Protein AF-K1TFL8-F1 (afdb_monomer)

Solvent-accessible surface area (backbone atoms only — not comparable to full-atom values): 12417 Å² total; per-residue (Å²): 104,50,78,80,51,72,52,60,47,80,53,95,87,50,72,50,64,36,56,60,63,64,48,58,70,59,66,70,35,83,49,51,82,38,84,34,84,44,77,44,75,48,74,43,62,49,100,75,45,45,78,78,45,75,51,77,45,81,45,76,46,61,36,89,70,83,77,54,60,67,61,50,33,48,23,66,75,69,69,47,68,86,66,33,69,60,53,47,52,51,39,56,38,23,54,45,43,45,51,54,44,44,77,71,67,54,78,85,79,89,67,88,44,78,45,68,43,63,49,100,86,67,47,73,79,46,75,49,72,62,76,89,47,67,44,54,51,30,53,48,41,54,52,54,52,47,53,50,50,54,49,44,58,44,63,58,38,74,90,83,48,79,53,62,94,73,93,77,90,82,83,77,81,78,58,68,68,59,40,51,53,48,40,61,55,41,42,78,76,74,43,86,70,78,82,68,75,82,84,128

InterPro domains:
  IPR001900 Ribonuclease II/R [PF00773] (1-186)
  IPR001900 Ribonuclease II/R [SM00955] (1-200)
  IPR012340 Nucleic acid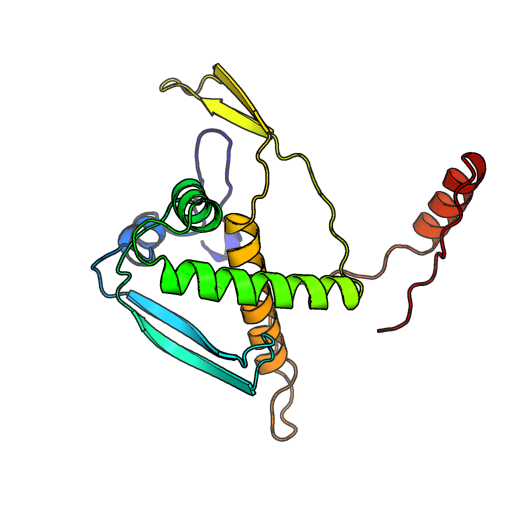-binding, OB-fold [SSF50249] (1-197)
  IPR050180 RNR Ribonuclease [PTHR23355] (1-199)

Structure (mmCIF, N/CA/C/O backbone):
data_AF-K1TFL8-F1
#
_entry.id   AF-K1TFL8-F1
#
loop_
_atom_site.group_PDB
_atom_site.id
_atom_site.type_symbol
_atom_site.label_atom_id
_atom_site.label_alt_id
_atom_site.label_comp_id
_atom_site.label_asym_id
_atom_site.label_entity_id
_atom_site.label_seq_id
_atom_site.pdbx_PDB_ins_code
_atom_site.Cartn_x
_atom_site.Cartn_y
_atom_site.Cartn_z
_atom_site.occupancy
_atom_site.B_iso_or_equiv
_atom_site.auth_seq_id
_atom_site.auth_comp_id
_atom_site.auth_asym_id
_atom_site.auth_atom_id
_atom_site.pdbx_PDB_model_num
ATOM 1 N N . GLU A 1 1 ? 14.981 -17.455 15.017 1.00 85.75 1 GLU A N 1
ATOM 2 C CA . GLU A 1 1 ? 15.727 -16.348 14.376 1.00 85.75 1 GLU A CA 1
ATOM 3 C C . GLU A 1 1 ? 14.820 -15.219 13.884 1.00 85.75 1 GLU A C 1
ATOM 5 O O . GLU A 1 1 ? 14.987 -14.101 14.346 1.00 85.75 1 GLU A O 1
ATOM 10 N N . ALA A 1 2 ? 13.852 -15.468 12.992 1.00 88.75 2 ALA A N 1
ATOM 11 C CA . ALA A 1 2 ? 12.955 -14.406 12.509 1.00 88.75 2 ALA A CA 1
ATOM 12 C C . ALA A 1 2 ? 12.192 -13.706 13.652 1.00 88.75 2 ALA A C 1
ATOM 14 O O . ALA A 1 2 ? 12.175 -12.483 13.720 1.00 88.75 2 ALA A O 1
ATOM 15 N N . GLU A 1 3 ? 11.653 -14.485 14.597 1.00 91.19 3 GLU A N 1
ATOM 16 C CA . GLU A 1 3 ? 10.989 -13.977 15.808 1.00 91.19 3 GLU A CA 1
ATOM 17 C C . GLU A 1 3 ? 11.913 -13.101 16.669 1.00 91.19 3 GLU A C 1
ATOM 19 O O . GLU A 1 3 ? 11.503 -12.037 17.115 1.00 91.19 3 GLU A O 1
ATOM 24 N N . SER A 1 4 ? 13.180 -13.497 16.846 1.00 92.19 4 SER A N 1
ATOM 25 C CA . SER A 1 4 ? 14.150 -12.719 17.628 1.00 92.19 4 SER A CA 1
ATOM 26 C C . SER A 1 4 ? 14.616 -11.446 16.915 1.00 92.19 4 SER A C 1
ATOM 28 O O . SER A 1 4 ? 14.964 -10.480 17.585 1.00 92.19 4 SER A O 1
ATOM 30 N N . ARG A 1 5 ? 14.649 -11.432 15.572 1.00 91.94 5 ARG A N 1
ATOM 31 C CA . ARG A 1 5 ? 15.001 -10.237 14.782 1.00 91.94 5 ARG A CA 1
ATOM 32 C C . ARG A 1 5 ? 13.826 -9.256 14.671 1.00 91.94 5 ARG A C 1
ATOM 34 O O . ARG A 1 5 ? 14.043 -8.050 14.693 1.00 91.94 5 ARG A O 1
ATOM 41 N N . GLY A 1 6 ? 12.593 -9.755 14.546 1.00 92.69 6 GLY A N 1
ATOM 42 C CA . GLY A 1 6 ? 11.344 -8.981 14.516 1.00 92.69 6 GLY A CA 1
ATOM 43 C C . GLY A 1 6 ? 11.093 -8.167 13.237 1.00 92.69 6 GLY A C 1
ATOM 44 O O . GLY A 1 6 ? 9.979 -8.167 12.722 1.00 92.69 6 GLY A O 1
ATOM 45 N N . THR A 1 7 ? 12.111 -7.486 12.703 1.00 93.81 7 THR A N 1
ATOM 46 C CA . THR A 1 7 ? 12.054 -6.706 11.455 1.00 93.81 7 THR A CA 1
ATOM 47 C C . THR A 1 7 ? 13.419 -6.675 10.764 1.00 93.81 7 THR A C 1
ATOM 49 O O . THR A 1 7 ? 14.452 -6.871 11.401 1.00 93.81 7 THR A O 1
ATOM 52 N N . SER A 1 8 ? 13.443 -6.401 9.457 1.00 93.44 8 SER A N 1
ATOM 53 C CA . SER A 1 8 ? 14.685 -6.028 8.770 1.00 93.44 8 SER A CA 1
ATOM 54 C C . SER A 1 8 ? 15.091 -4.617 9.198 1.00 93.44 8 SER A C 1
ATOM 56 O O . SER A 1 8 ? 14.234 -3.733 9.293 1.00 93.44 8 SER A O 1
ATOM 58 N N . VAL A 1 9 ? 16.384 -4.397 9.435 1.00 93.31 9 VAL A N 1
ATOM 59 C CA . VAL A 1 9 ? 16.936 -3.087 9.807 1.00 93.31 9 VAL A CA 1
ATOM 60 C C . VAL A 1 9 ? 17.585 -2.465 8.576 1.00 93.31 9 VAL A C 1
ATOM 62 O O . VAL A 1 9 ? 18.540 -3.014 8.029 1.00 93.31 9 VAL A O 1
ATOM 65 N N . TYR A 1 10 ? 17.048 -1.330 8.135 1.00 89.69 10 TYR A N 1
ATOM 66 C CA . TYR A 1 10 ? 17.565 -0.565 7.002 1.00 89.69 10 TYR A CA 1
ATOM 67 C C . TYR A 1 10 ? 18.528 0.502 7.528 1.00 89.69 10 TYR A C 1
ATOM 69 O O . TYR A 1 10 ? 18.097 1.478 8.142 1.00 89.69 10 TYR A O 1
ATOM 77 N N . LEU A 1 11 ? 19.826 0.278 7.329 1.00 88.31 11 LEU A N 1
ATOM 78 C CA . LEU A 1 11 ? 20.880 1.255 7.588 1.00 88.31 11 LEU A CA 1
ATOM 79 C C . LEU A 1 11 ? 21.113 2.096 6.330 1.00 88.31 11 LEU A C 1
ATOM 81 O O . LEU A 1 11 ? 20.537 1.832 5.274 1.00 88.31 11 LEU A O 1
ATOM 85 N N . VAL A 1 12 ? 21.947 3.128 6.449 1.00 84.31 12 VAL A N 1
ATOM 86 C CA . VAL A 1 12 ? 22.221 4.034 5.326 1.00 84.31 12 VAL A CA 1
ATOM 87 C C . VAL A 1 12 ? 22.937 3.295 4.188 1.00 84.31 12 VAL A C 1
ATOM 89 O O . VAL A 1 12 ? 22.591 3.485 3.029 1.00 84.31 12 VAL A O 1
ATOM 92 N N . ASP A 1 13 ? 23.886 2.418 4.521 1.00 81.75 13 ASP A N 1
ATOM 93 C CA . ASP A 1 13 ? 24.755 1.698 3.582 1.00 81.75 13 ASP A CA 1
ATOM 94 C C . ASP A 1 13 ? 24.292 0.266 3.265 1.00 81.75 13 ASP A C 1
ATOM 96 O O . ASP A 1 13 ? 24.696 -0.307 2.255 1.00 81.75 13 ASP A O 1
ATOM 100 N N . ARG A 1 14 ? 23.477 -0.349 4.130 1.00 83.62 14 ARG A N 1
ATOM 101 C CA . ARG A 1 14 ? 23.113 -1.768 4.008 1.00 83.62 14 ARG A CA 1
ATOM 102 C C . ARG A 1 14 ? 21.771 -2.104 4.644 1.00 83.62 14 ARG A C 1
ATOM 104 O O . ARG A 1 14 ? 21.227 -1.358 5.454 1.00 83.62 14 ARG A O 1
ATOM 111 N N . VAL A 1 15 ? 21.284 -3.306 4.356 1.00 88.38 15 VAL A N 1
ATOM 112 C CA . VAL A 1 15 ? 20.118 -3.891 5.026 1.00 88.38 15 VAL A CA 1
ATOM 113 C C . VAL A 1 15 ? 20.561 -5.107 5.822 1.00 88.38 15 VAL A C 1
ATOM 115 O O . VAL A 1 15 ? 21.233 -5.985 5.292 1.00 88.38 15 VAL A O 1
ATOM 118 N N . VAL A 1 16 ? 20.161 -5.177 7.090 1.00 90.75 16 VAL A N 1
ATOM 119 C CA . VAL A 1 16 ? 20.266 -6.395 7.898 1.00 90.75 16 VAL A CA 1
ATOM 120 C C . VAL A 1 16 ? 18.917 -7.115 7.801 1.00 90.75 16 VAL A C 1
ATOM 122 O O . VAL A 1 16 ? 17.944 -6.658 8.412 1.00 90.75 16 VAL A O 1
ATOM 125 N N . PRO A 1 17 ? 18.797 -8.193 7.003 1.00 91.56 17 PRO A N 1
ATOM 126 C CA . PRO A 1 17 ? 17.501 -8.794 6.714 1.00 91.56 17 PRO A CA 1
ATOM 127 C C . PRO A 1 17 ? 16.968 -9.589 7.912 1.00 91.56 17 PRO A C 1
ATOM 129 O O . PRO A 1 17 ? 17.727 -10.192 8.667 1.00 91.56 17 PRO A O 1
ATOM 132 N N . MET A 1 18 ? 15.648 -9.629 8.094 1.00 94.31 18 MET A N 1
ATOM 133 C CA . MET A 1 18 ? 15.009 -10.468 9.121 1.00 94.31 18 MET A CA 1
ATOM 134 C C . MET A 1 18 ? 15.112 -11.966 8.804 1.00 94.31 18 MET A C 1
ATOM 136 O O . MET A 1 18 ? 15.190 -12.794 9.710 1.00 94.31 18 MET A O 1
ATOM 140 N N . LEU A 1 19 ? 15.068 -12.316 7.519 1.00 92.69 19 LEU A N 1
ATOM 141 C CA . LEU A 1 19 ? 15.135 -13.690 7.030 1.00 92.69 19 LEU A CA 1
ATOM 142 C C . LEU A 1 19 ? 16.472 -13.924 6.311 1.00 92.69 19 LEU A C 1
ATOM 144 O O . LEU A 1 19 ? 17.121 -12.961 5.902 1.00 92.69 19 LEU A O 1
ATOM 148 N N . PRO A 1 20 ? 16.882 -15.189 6.121 1.00 92.06 20 PRO A N 1
ATOM 149 C CA . PRO A 1 20 ? 18.020 -15.528 5.274 1.00 92.06 20 PRO A CA 1
ATOM 150 C C . PRO A 1 20 ? 17.932 -14.880 3.886 1.00 92.06 20 PRO A C 1
ATOM 152 O O . PRO A 1 20 ? 16.863 -14.876 3.271 1.00 92.06 20 PRO A O 1
ATOM 155 N N . GLU A 1 21 ? 19.062 -14.400 3.359 1.00 86.31 21 GLU A N 1
ATOM 156 C CA . GLU A 1 21 ? 19.119 -13.676 2.076 1.00 86.31 21 GLU A CA 1
ATOM 157 C C . GLU A 1 21 ? 18.493 -14.457 0.921 1.00 86.31 21 GLU A C 1
ATOM 159 O O . GLU A 1 21 ? 17.748 -13.892 0.126 1.00 86.31 21 GLU A O 1
ATOM 164 N N . ARG A 1 22 ? 18.705 -15.777 0.881 1.00 88.94 22 ARG A N 1
ATOM 165 C CA . ARG A 1 22 ? 18.109 -16.660 -0.128 1.00 88.94 22 ARG A CA 1
ATOM 166 C C . ARG A 1 22 ? 16.575 -16.613 -0.125 1.00 88.94 22 ARG A C 1
ATOM 168 O O . ARG A 1 22 ? 15.947 -16.647 -1.181 1.00 88.94 22 ARG A O 1
ATOM 175 N N . LEU A 1 23 ? 15.954 -16.507 1.051 1.00 89.62 23 LEU A N 1
ATOM 176 C CA . LEU A 1 23 ? 14.501 -16.362 1.152 1.00 89.62 23 LEU A CA 1
ATOM 177 C C . LEU A 1 23 ? 14.056 -14.958 0.739 1.00 89.62 23 LEU A C 1
ATOM 179 O O . LEU A 1 23 ? 13.123 -14.835 -0.049 1.00 89.62 23 LEU A O 1
ATOM 183 N N . CYS A 1 24 ? 14.731 -13.914 1.224 1.00 85.88 24 CYS A N 1
ATOM 184 C CA . CYS A 1 24 ? 14.382 -12.525 0.915 1.00 85.88 24 CYS A CA 1
ATOM 185 C C . CYS A 1 24 ? 14.534 -12.173 -0.569 1.00 85.88 24 CYS A C 1
ATOM 187 O O . CYS A 1 24 ? 13.635 -11.557 -1.132 1.00 85.88 24 CYS A O 1
ATOM 189 N N . ASN A 1 25 ? 15.655 -12.548 -1.187 1.00 83.06 25 ASN A N 1
ATOM 190 C CA . ASN A 1 25 ? 16.082 -12.001 -2.476 1.00 83.06 25 ASN A CA 1
ATOM 191 C C . ASN A 1 25 ? 15.762 -12.917 -3.662 1.00 83.06 25 ASN A C 1
ATOM 193 O O . ASN A 1 25 ? 15.604 -12.426 -4.780 1.00 83.06 25 ASN A O 1
ATOM 197 N N . GLU A 1 26 ? 15.629 -14.227 -3.435 1.00 83.69 26 GLU A N 1
ATOM 198 C CA . GLU A 1 26 ? 15.388 -15.198 -4.508 1.00 83.69 26 GLU A CA 1
ATOM 199 C C . GLU A 1 26 ? 13.996 -15.821 -4.403 1.00 83.69 26 GLU A C 1
ATOM 201 O O . GLU A 1 26 ? 13.172 -15.671 -5.307 1.00 83.69 26 GLU A O 1
ATOM 206 N N . ILE A 1 27 ? 13.712 -16.509 -3.294 1.00 88.75 27 ILE A N 1
ATOM 207 C CA . ILE A 1 27 ? 12.537 -17.387 -3.200 1.00 88.75 27 ILE A CA 1
ATOM 208 C C . ILE A 1 27 ? 11.247 -16.577 -3.030 1.00 88.75 27 ILE A C 1
ATOM 210 O O . ILE A 1 27 ? 10.306 -16.772 -3.797 1.00 88.75 27 ILE A O 1
ATOM 214 N N . CYS A 1 28 ? 11.204 -15.662 -2.058 1.00 92.50 28 CYS A N 1
ATOM 215 C CA . CYS A 1 28 ? 10.002 -14.886 -1.738 1.00 92.50 28 CYS A CA 1
A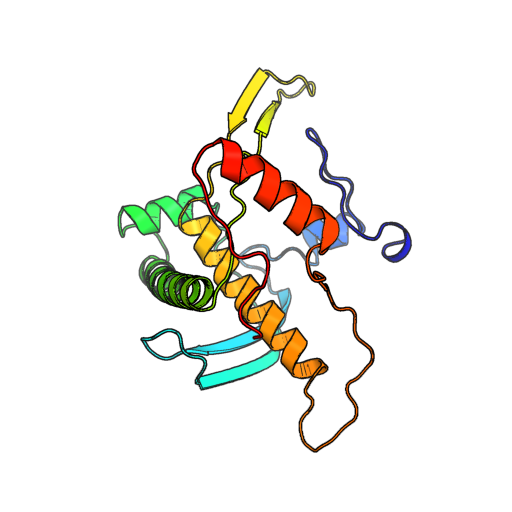TOM 216 C C . CYS A 1 28 ? 9.924 -13.548 -2.488 1.00 92.50 28 CYS A C 1
ATOM 218 O O . CYS A 1 28 ? 8.857 -12.939 -2.527 1.00 92.50 28 CYS A O 1
ATOM 220 N N . SER A 1 29 ? 11.035 -13.079 -3.067 1.00 93.94 29 SER A N 1
ATOM 221 C CA . SER A 1 29 ? 11.047 -11.862 -3.881 1.00 93.94 29 SER A CA 1
ATOM 222 C C . SER A 1 29 ? 10.169 -12.048 -5.116 1.00 93.94 29 SER A C 1
ATOM 224 O O . SER A 1 29 ? 10.331 -13.022 -5.855 1.00 93.94 29 SER A O 1
ATOM 226 N N . LEU A 1 30 ? 9.258 -11.103 -5.361 1.00 96.44 30 LEU A N 1
ATOM 227 C CA . LEU A 1 30 ? 8.335 -11.117 -6.499 1.00 96.44 30 LEU A CA 1
ATOM 228 C C . LEU A 1 30 ? 9.029 -10.652 -7.789 1.00 96.44 30 LEU A C 1
ATOM 230 O O . LEU A 1 30 ? 8.632 -9.666 -8.410 1.00 96.44 30 LEU A O 1
ATOM 234 N N . ARG A 1 31 ? 10.117 -11.339 -8.152 1.00 94.94 31 ARG A N 1
ATOM 235 C CA . ARG A 1 31 ? 10.875 -11.075 -9.379 1.00 94.94 31 ARG A CA 1
ATOM 236 C C . ARG A 1 31 ? 9.989 -11.286 -10.615 1.00 94.94 31 ARG A C 1
ATOM 238 O O . ARG A 1 31 ? 9.105 -12.146 -10.575 1.00 94.94 31 ARG A O 1
ATOM 245 N N . PRO A 1 32 ? 10.201 -10.498 -11.681 1.00 95.69 32 PRO A N 1
ATOM 246 C CA . PRO A 1 32 ? 9.453 -10.666 -12.915 1.00 95.69 32 PRO A CA 1
ATOM 247 C C . PRO A 1 32 ? 9.739 -12.025 -13.564 1.00 95.69 32 PRO A C 1
ATOM 249 O O . PRO A 1 32 ? 10.773 -12.637 -13.301 1.00 95.69 32 PRO A O 1
ATOM 252 N N . ASP A 1 33 ? 8.795 -12.487 -14.382 1.00 95.50 33 ASP A N 1
ATOM 253 C CA . ASP A 1 33 ? 8.889 -13.677 -15.241 1.00 95.50 33 ASP A CA 1
ATOM 254 C C . ASP A 1 33 ? 9.098 -15.022 -14.518 1.00 95.50 33 ASP A C 1
ATOM 256 O O . ASP A 1 33 ? 9.350 -16.051 -15.147 1.00 95.50 33 ASP A O 1
ATOM 260 N N . GLU A 1 34 ? 8.895 -15.045 -13.200 1.00 96.25 34 GLU A N 1
ATOM 261 C CA . GLU A 1 34 ? 8.960 -16.235 -12.352 1.00 96.25 34 GLU A CA 1
ATOM 262 C C . GLU A 1 34 ? 7.627 -16.477 -11.634 1.00 96.25 34 GLU A C 1
ATOM 264 O O . GLU A 1 34 ? 6.999 -15.537 -11.143 1.00 96.25 34 GLU A O 1
ATOM 269 N N . ASP A 1 35 ? 7.221 -17.743 -11.505 1.00 97.56 35 ASP A N 1
ATOM 270 C CA . ASP A 1 35 ? 6.053 -18.099 -10.697 1.00 97.56 35 ASP A CA 1
ATOM 271 C C . ASP A 1 35 ? 6.379 -17.971 -9.203 1.00 97.56 35 ASP A C 1
ATOM 273 O O . ASP A 1 35 ? 7.365 -18.524 -8.703 1.00 97.56 35 ASP A O 1
ATOM 277 N N . LYS A 1 36 ? 5.532 -17.244 -8.471 1.00 97.25 36 LYS A N 1
ATOM 278 C CA . LYS A 1 36 ? 5.686 -16.971 -7.040 1.00 97.25 36 LYS A CA 1
ATOM 279 C C . LYS A 1 36 ? 4.413 -17.314 -6.288 1.00 97.25 36 LYS A C 1
ATOM 281 O O . LYS A 1 36 ? 3.312 -16.947 -6.692 1.00 97.25 36 LYS A O 1
ATOM 286 N N . LEU A 1 37 ? 4.583 -18.004 -5.163 1.00 97.75 37 LEU A N 1
ATOM 287 C CA . LEU A 1 37 ? 3.494 -18.287 -4.236 1.00 97.75 37 LEU A CA 1
ATOM 288 C C . LEU A 1 37 ? 3.169 -17.026 -3.439 1.00 97.75 37 LEU A C 1
ATOM 290 O O . LEU A 1 37 ? 4.047 -16.447 -2.799 1.00 97.75 37 LEU A O 1
ATOM 294 N N . THR A 1 38 ? 1.902 -16.632 -3.437 1.00 98.12 38 THR A N 1
ATOM 295 C CA . THR A 1 38 ? 1.435 -15.424 -2.760 1.00 98.12 38 THR A CA 1
ATOM 296 C C . THR A 1 38 ? 0.199 -15.686 -1.915 1.00 98.12 38 THR A C 1
ATOM 298 O O . THR A 1 38 ? -0.534 -16.659 -2.094 1.00 98.12 38 THR A O 1
ATOM 301 N N . PHE A 1 39 ? -0.039 -14.785 -0.967 1.00 97.56 39 PHE A N 1
ATOM 302 C CA . PHE A 1 39 ? -1.336 -14.635 -0.327 1.00 97.56 39 PHE A CA 1
ATOM 303 C C . PHE A 1 39 ? -1.918 -13.312 -0.820 1.00 97.56 39 PHE A C 1
ATOM 305 O O . PHE A 1 39 ? -1.379 -12.248 -0.522 1.00 97.56 39 PHE A O 1
ATOM 312 N N . SER A 1 40 ? -2.979 -13.377 -1.617 1.00 98.06 40 SER A N 1
ATOM 313 C CA . SER A 1 40 ? -3.564 -12.211 -2.278 1.00 98.06 40 SER A CA 1
ATOM 314 C C . SER A 1 40 ? -4.839 -11.760 -1.581 1.00 98.06 40 SER A C 1
ATOM 316 O O . SER A 1 40 ? -5.657 -12.586 -1.177 1.00 98.06 40 SER A O 1
ATOM 318 N N . CYS A 1 41 ? -5.026 -10.443 -1.507 1.00 98.00 41 CYS A N 1
ATOM 319 C CA . CYS A 1 41 ? -6.327 -9.818 -1.293 1.00 98.00 41 CYS A CA 1
ATOM 320 C C . CYS A 1 41 ? -6.832 -9.326 -2.652 1.00 98.00 41 CYS A C 1
ATOM 322 O O . CYS A 1 41 ? -6.191 -8.477 -3.268 1.00 98.00 41 CYS A O 1
ATOM 324 N N . VAL A 1 42 ? -7.947 -9.876 -3.126 1.00 97.94 42 VAL A N 1
ATOM 325 C CA . VAL A 1 42 ? -8.541 -9.539 -4.424 1.00 97.94 42 VAL A CA 1
ATOM 326 C C . VAL A 1 42 ? -9.817 -8.747 -4.187 1.00 97.94 42 VAL A C 1
ATOM 328 O O . VAL A 1 42 ? -10.646 -9.141 -3.363 1.00 97.94 42 VAL A O 1
ATOM 331 N N . PHE A 1 43 ? -9.967 -7.639 -4.910 1.00 98.06 43 PHE A N 1
ATOM 332 C CA . PHE A 1 43 ? -11.040 -6.668 -4.723 1.00 98.06 43 PHE A CA 1
ATOM 333 C C . PHE A 1 43 ? -11.821 -6.451 -6.014 1.00 98.06 43 PHE A C 1
ATOM 335 O O . PHE A 1 43 ? -11.239 -6.313 -7.085 1.00 98.06 43 PHE A O 1
ATOM 342 N N . GLU A 1 44 ? -13.139 -6.357 -5.885 1.00 98.06 44 GLU A N 1
ATOM 343 C CA . GLU A 1 44 ? -14.036 -5.834 -6.911 1.00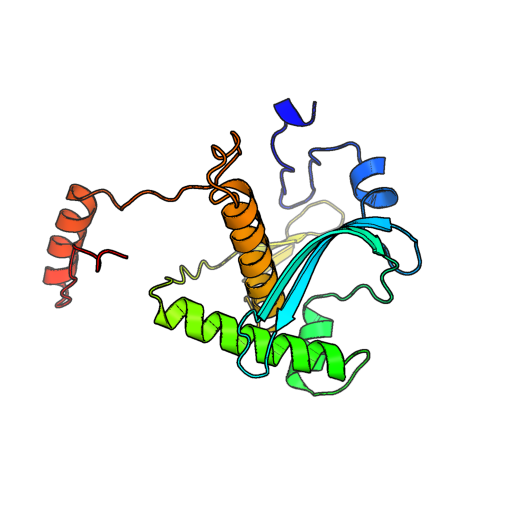 98.06 44 GLU A CA 1
ATOM 344 C C . GLU A 1 44 ? -14.411 -4.409 -6.493 1.00 98.06 44 GLU A C 1
ATOM 346 O O . GLU A 1 44 ? -15.125 -4.214 -5.506 1.00 98.06 44 GLU A O 1
ATOM 351 N N . LEU A 1 45 ? -13.870 -3.415 -7.198 1.00 97.25 45 LEU A N 1
ATOM 352 C CA . LEU A 1 45 ? -14.121 -1.994 -6.958 1.00 97.25 45 LEU A CA 1
ATOM 353 C C . LEU A 1 45 ? -15.032 -1.447 -8.059 1.00 97.25 45 LEU A C 1
ATOM 355 O O . LEU A 1 45 ? -14.843 -1.763 -9.231 1.00 97.25 45 LEU A O 1
ATOM 359 N N . ASN A 1 46 ? -15.996 -0.602 -7.695 1.00 97.19 46 ASN A N 1
ATOM 360 C CA . ASN A 1 46 ? -16.731 0.186 -8.686 1.00 97.19 46 ASN A CA 1
ATOM 361 C C . ASN A 1 46 ? -15.920 1.425 -9.126 1.00 97.19 46 ASN A C 1
ATOM 363 O O . ASN A 1 46 ? -14.858 1.722 -8.576 1.00 97.19 46 ASN A O 1
ATOM 367 N N . GLY A 1 47 ? -16.452 2.202 -10.076 1.00 95.94 47 GLY A N 1
ATOM 368 C CA . GLY A 1 47 ? -15.805 3.427 -10.572 1.00 95.94 47 GLY A CA 1
ATOM 369 C C . GLY A 1 47 ? -15.591 4.527 -9.520 1.00 95.94 47 GLY A C 1
ATOM 370 O O . GLY A 1 47 ? -14.808 5.444 -9.752 1.00 95.94 47 GLY A O 1
ATOM 371 N N . ASN A 1 48 ? -16.226 4.433 -8.348 1.00 96.19 48 ASN A N 1
ATOM 372 C CA . ASN A 1 48 ? -16.022 5.335 -7.211 1.00 96.19 48 ASN A CA 1
ATOM 373 C C . ASN A 1 48 ? -15.011 4.777 -6.192 1.00 96.19 48 ASN A C 1
ATOM 375 O O . ASN A 1 48 ? -14.902 5.296 -5.081 1.00 96.19 48 ASN A O 1
ATOM 379 N N . ALA A 1 49 ? -14.278 3.715 -6.538 1.00 97.19 49 ALA A N 1
ATOM 380 C CA . ALA A 1 49 ? -13.365 3.003 -5.648 1.00 97.19 49 ALA A CA 1
ATOM 381 C C . ALA A 1 49 ? -14.041 2.477 -4.365 1.00 97.19 49 ALA A C 1
ATOM 383 O O . ALA A 1 49 ? -13.457 2.492 -3.278 1.00 97.19 49 ALA A O 1
ATOM 384 N N . GLU A 1 50 ? -15.301 2.053 -4.458 1.00 96.81 50 GLU A N 1
ATOM 385 C CA . GLU A 1 50 ? -16.016 1.382 -3.369 1.00 96.81 50 GLU A CA 1
ATOM 386 C C . GLU A 1 50 ? -15.903 -0.131 -3.531 1.00 96.81 50 GLU A C 1
ATOM 388 O O . GLU A 1 50 ? -16.185 -0.670 -4.604 1.00 96.81 50 GLU A O 1
ATOM 393 N N . VAL A 1 51 ? -15.516 -0.815 -2.452 1.00 97.12 51 VAL A N 1
ATOM 394 C CA . VAL A 1 51 ? -15.390 -2.276 -2.420 1.00 97.12 51 VAL A CA 1
ATOM 395 C C . VAL A 1 51 ? -16.774 -2.908 -2.481 1.00 97.12 51 VAL A C 1
ATOM 397 O O . VAL A 1 51 ? -17.543 -2.819 -1.530 1.00 97.12 51 VAL A O 1
ATOM 400 N N . GLN A 1 52 ? -17.064 -3.580 -3.591 1.00 97.69 52 GLN A N 1
ATOM 401 C CA . GLN A 1 52 ? -18.274 -4.382 -3.770 1.00 97.69 52 GLN A CA 1
ATOM 402 C C . GLN A 1 52 ? -18.079 -5.782 -3.192 1.00 97.69 52 GLN A C 1
ATOM 404 O O . GLN A 1 52 ? -18.947 -6.314 -2.501 1.00 97.69 52 GLN A O 1
ATOM 409 N N . LYS A 1 53 ? -16.912 -6.380 -3.458 1.00 96.62 53 LYS A N 1
ATOM 410 C CA . LYS A 1 53 ? -16.515 -7.693 -2.942 1.00 96.62 53 LYS A CA 1
ATOM 411 C C . LYS A 1 53 ? -15.023 -7.718 -2.654 1.00 96.62 53 LYS A C 1
ATOM 413 O O . LYS A 1 53 ? -14.233 -7.060 -3.328 1.00 96.62 53 LYS A O 1
ATOM 418 N N . SER A 1 54 ? -14.635 -8.529 -1.679 1.00 96.44 54 SER A N 1
ATOM 419 C CA . SER A 1 54 ? -13.241 -8.868 -1.431 1.00 96.44 54 SER A CA 1
ATOM 420 C C . SER A 1 54 ? -13.110 -10.331 -1.033 1.00 96.44 54 SER A C 1
ATOM 422 O O . SER A 1 54 ? -14.019 -10.918 -0.438 1.00 96.44 54 SER A O 1
ATOM 424 N N . HIS A 1 55 ? -11.978 -10.938 -1.372 1.00 95.44 55 HIS A N 1
ATOM 425 C CA . HIS A 1 55 ? -11.614 -12.253 -0.864 1.00 95.44 55 HIS A CA 1
ATOM 426 C C . HIS A 1 55 ? -10.102 -12.368 -0.690 1.00 95.44 55 HIS A C 1
ATOM 428 O O . HIS A 1 55 ? -9.323 -11.722 -1.391 1.00 95.44 55 HIS A O 1
ATOM 434 N N . ILE A 1 56 ? -9.697 -13.194 0.272 1.00 96.56 56 ILE A N 1
ATOM 435 C CA . ILE A 1 56 ? -8.296 -13.439 0.599 1.00 96.56 56 ILE A CA 1
ATOM 436 C C . ILE A 1 56 ? -8.001 -14.900 0.263 1.00 96.56 56 ILE A C 1
ATOM 438 O O . ILE A 1 56 ? -8.678 -15.796 0.770 1.00 96.56 56 ILE A O 1
ATOM 442 N N . ALA A 1 57 ? -7.016 -15.150 -0.596 1.00 97.06 57 ALA A N 1
ATOM 443 C CA . ALA A 1 57 ? -6.716 -16.491 -1.089 1.00 97.06 57 ALA A CA 1
ATOM 444 C C . ALA A 1 57 ? -5.214 -16.728 -1.258 1.00 97.06 57 ALA A C 1
ATOM 446 O O . ALA A 1 57 ? -4.442 -15.802 -1.508 1.00 97.06 57 ALA A O 1
ATOM 447 N N . ARG A 1 58 ? -4.807 -17.997 -1.152 1.00 98.25 58 ARG A N 1
ATOM 448 C CA . ARG A 1 58 ? -3.487 -18.436 -1.616 1.00 98.25 58 ARG A CA 1
ATOM 449 C C . ARG A 1 58 ? -3.512 -18.507 -3.135 1.00 98.25 58 ARG A C 1
ATOM 451 O O . ARG A 1 58 ? -4.437 -19.080 -3.705 1.00 98.25 58 ARG A O 1
ATOM 458 N N . THR A 1 59 ? -2.507 -17.929 -3.762 1.00 98.25 59 THR A N 1
ATOM 459 C CA . THR A 1 59 ? -2.438 -17.716 -5.207 1.00 98.25 59 THR A CA 1
ATOM 460 C C . THR A 1 59 ? -1.033 -18.015 -5.717 1.00 98.25 59 THR A C 1
ATOM 462 O O . THR A 1 59 ? -0.077 -18.120 -4.943 1.00 98.25 59 THR A O 1
ATOM 465 N N . VAL A 1 60 ? -0.921 -18.164 -7.034 1.00 98.12 60 VAL A N 1
ATOM 466 C CA . VAL A 1 60 ? 0.352 -18.168 -7.754 1.00 98.12 60 VAL A CA 1
ATOM 467 C C . VAL A 1 60 ? 0.299 -17.008 -8.735 1.00 98.12 60 VAL A C 1
ATOM 469 O O . VAL A 1 60 ? -0.693 -16.869 -9.450 1.00 98.12 60 VAL A O 1
ATOM 472 N N . ILE A 1 61 ? 1.330 -16.169 -8.744 1.00 98.12 61 ILE A N 1
ATOM 473 C CA . ILE A 1 61 ? 1.450 -15.051 -9.685 1.00 98.12 61 ILE A CA 1
ATOM 474 C C . ILE A 1 61 ? 2.746 -15.160 -10.475 1.00 98.12 61 ILE A C 1
ATOM 476 O O . ILE A 1 61 ? 3.715 -15.743 -9.995 1.00 98.12 61 ILE A O 1
ATOM 480 N N . ARG A 1 62 ? 2.776 -14.521 -11.642 1.00 98.19 62 ARG A N 1
ATOM 481 C CA . ARG A 1 62 ? 3.994 -14.235 -12.397 1.00 98.19 62 ARG A CA 1
ATOM 482 C C . ARG A 1 62 ? 4.009 -12.745 -12.703 1.00 98.19 62 ARG A C 1
ATOM 484 O O . ARG A 1 62 ? 3.161 -12.275 -13.452 1.00 98.19 62 ARG A O 1
ATOM 491 N N . SER A 1 63 ? 4.909 -11.998 -12.067 1.00 97.31 63 SER A N 1
ATOM 492 C CA . SER A 1 63 ? 4.993 -10.548 -12.281 1.00 97.31 63 SER A CA 1
ATOM 493 C C . SER A 1 63 ? 5.501 -10.267 -13.695 1.00 97.31 63 SER A C 1
ATOM 495 O O . SER A 1 63 ? 6.521 -10.820 -14.090 1.00 97.31 63 SER A O 1
ATOM 497 N N . ASN A 1 64 ? 4.807 -9.427 -14.462 1.00 96.62 64 ASN A N 1
ATOM 498 C CA . ASN A 1 64 ? 5.213 -9.126 -15.838 1.00 96.62 64 ASN A CA 1
ATOM 499 C C . ASN A 1 64 ? 6.276 -8.026 -15.933 1.00 96.62 64 ASN A C 1
ATOM 501 O O . ASN A 1 64 ? 6.976 -7.932 -16.935 1.00 96.62 64 ASN A O 1
ATOM 505 N N . ARG A 1 65 ? 6.375 -7.157 -14.920 1.00 95.56 65 ARG A N 1
ATOM 506 C CA . ARG A 1 65 ? 7.336 -6.052 -14.906 1.00 95.56 65 ARG A CA 1
ATOM 507 C C . ARG A 1 65 ? 7.645 -5.615 -13.480 1.00 95.56 65 ARG A C 1
ATOM 509 O O . ARG A 1 65 ? 6.769 -5.561 -12.618 1.00 95.56 65 ARG A O 1
ATOM 516 N N . ARG A 1 66 ? 8.908 -5.261 -13.240 1.00 95.94 66 ARG A N 1
ATOM 517 C CA . ARG A 1 66 ? 9.348 -4.574 -12.023 1.00 95.94 66 ARG A CA 1
ATOM 518 C C . ARG A 1 66 ? 9.472 -3.084 -12.325 1.00 95.94 66 ARG A C 1
ATOM 520 O O . ARG A 1 66 ? 10.327 -2.713 -13.115 1.00 95.94 66 ARG A O 1
ATOM 527 N N . PHE A 1 67 ? 8.647 -2.269 -11.679 1.00 96.50 67 PHE A N 1
ATOM 528 C CA . PHE A 1 67 ? 8.713 -0.812 -11.775 1.00 96.50 67 PHE A CA 1
ATOM 529 C C . PHE A 1 67 ? 9.494 -0.211 -10.603 1.00 96.50 67 PHE A C 1
ATOM 531 O O . PHE A 1 67 ? 9.306 -0.609 -9.447 1.00 96.50 67 PHE A O 1
ATOM 538 N N . ALA A 1 68 ? 10.331 0.777 -10.897 1.00 96.00 68 ALA A N 1
ATOM 539 C CA . ALA A 1 68 ? 10.731 1.812 -9.957 1.00 96.00 68 ALA A CA 1
ATOM 540 C C . ALA A 1 68 ? 9.605 2.852 -9.805 1.00 96.00 68 ALA A C 1
ATOM 542 O O . ALA A 1 68 ? 8.734 2.988 -10.668 1.00 96.00 68 ALA A O 1
ATOM 543 N N . TYR A 1 69 ? 9.608 3.597 -8.695 1.00 95.31 69 TYR A N 1
ATOM 544 C CA . TYR A 1 69 ? 8.580 4.617 -8.461 1.00 95.31 69 TYR A CA 1
ATOM 545 C C . TYR A 1 69 ? 8.660 5.745 -9.485 1.00 95.31 69 TYR A C 1
ATOM 547 O O . TYR A 1 69 ? 7.633 6.295 -9.859 1.00 95.31 69 TYR A O 1
ATOM 555 N N . GLU A 1 70 ? 9.865 6.068 -9.938 1.00 94.94 70 GLU A N 1
ATOM 556 C CA . GLU A 1 70 ? 10.146 7.103 -10.922 1.00 94.94 70 GLU A CA 1
ATOM 557 C C . GLU A 1 70 ? 9.541 6.742 -12.284 1.00 94.94 70 GLU A C 1
ATOM 559 O O . GLU A 1 70 ? 8.869 7.575 -12.880 1.00 94.94 70 GLU A O 1
ATOM 564 N N . GLU A 1 71 ? 9.676 5.484 -12.716 1.00 96.94 71 GLU A N 1
ATOM 565 C CA . GLU A 1 71 ? 9.072 4.990 -13.961 1.00 96.94 71 GLU A CA 1
ATOM 566 C C . GLU A 1 71 ? 7.540 5.036 -13.894 1.00 96.94 71 GLU A C 1
ATOM 568 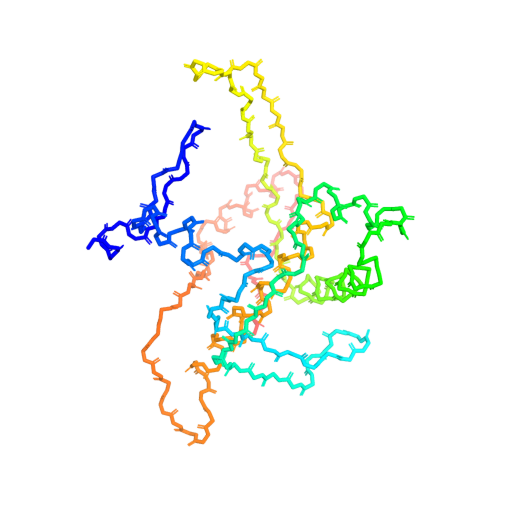O O . GLU A 1 71 ? 6.882 5.537 -14.800 1.00 96.94 71 GLU A O 1
ATOM 573 N N . ALA A 1 72 ? 6.948 4.548 -12.798 1.00 97.50 72 ALA A N 1
ATOM 574 C CA . ALA A 1 72 ? 5.497 4.604 -12.623 1.00 97.50 72 ALA A CA 1
ATOM 575 C C . ALA A 1 72 ? 4.987 6.052 -12.521 1.00 97.50 72 ALA A C 1
ATOM 577 O O . ALA A 1 72 ? 3.889 6.361 -12.980 1.00 97.50 72 ALA A O 1
ATOM 578 N N . GLN A 1 73 ? 5.779 6.946 -11.927 1.00 97.88 73 GLN A N 1
ATOM 579 C CA . GLN A 1 73 ? 5.458 8.365 -11.846 1.00 97.88 73 GLN A CA 1
ATOM 580 C C . GLN A 1 73 ? 5.472 9.020 -13.230 1.00 97.88 73 GLN A C 1
ATOM 582 O O . GLN A 1 73 ? 4.565 9.791 -13.527 1.00 97.88 73 GLN A O 1
ATOM 587 N N . GLU A 1 74 ? 6.450 8.695 -14.075 1.00 97.94 74 GLU A N 1
ATOM 588 C CA . GLU A 1 74 ? 6.525 9.188 -15.452 1.00 97.94 74 GLU A CA 1
ATOM 589 C C . GLU A 1 74 ? 5.295 8.763 -16.263 1.00 97.94 74 GLU A C 1
ATOM 591 O O . GLU A 1 74 ? 4.687 9.597 -16.932 1.00 97.94 74 GLU A O 1
ATOM 596 N N . VAL A 1 75 ? 4.848 7.511 -16.121 1.00 98.31 75 VAL A N 1
ATOM 597 C CA . VAL A 1 75 ? 3.606 7.029 -16.752 1.00 98.31 75 VAL A CA 1
ATOM 598 C C . VAL A 1 75 ? 2.388 7.826 -16.276 1.00 98.31 75 VAL A C 1
ATOM 600 O O . VAL A 1 75 ? 1.536 8.202 -17.080 1.00 98.31 75 VAL A O 1
ATOM 603 N N . ILE A 1 76 ? 2.300 8.115 -14.973 1.00 98.25 76 ILE A N 1
ATOM 604 C CA . ILE A 1 76 ? 1.196 8.899 -14.396 1.00 98.25 76 ILE A CA 1
ATOM 605 C C . ILE A 1 76 ? 1.192 10.341 -14.923 1.00 98.25 76 ILE A C 1
ATOM 607 O O . ILE A 1 76 ? 0.121 10.902 -15.149 1.00 98.25 76 ILE A O 1
ATOM 611 N N . GLU A 1 77 ? 2.365 10.951 -15.087 1.00 97.75 77 GLU A N 1
ATOM 612 C CA . GLU A 1 77 ? 2.504 12.352 -15.501 1.00 97.75 77 GLU A CA 1
ATOM 613 C C . GLU A 1 77 ? 2.326 12.544 -17.012 1.00 97.75 77 GLU A C 1
ATOM 615 O O . GLU A 1 77 ? 1.739 13.539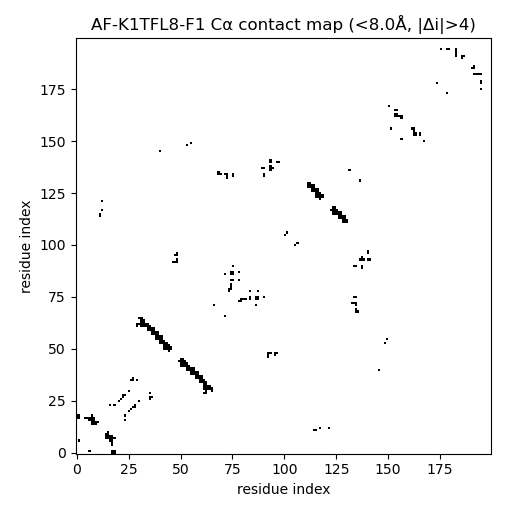 -17.437 1.00 97.75 77 GLU A O 1
ATOM 620 N N . THR A 1 78 ? 2.817 11.603 -17.819 1.00 97.81 78 THR A N 1
ATOM 621 C CA . THR A 1 78 ? 2.835 11.714 -19.288 1.00 97.81 78 THR A CA 1
ATOM 622 C C . THR A 1 78 ? 1.659 11.009 -19.959 1.00 97.81 78 THR A C 1
ATOM 624 O O . THR A 1 78 ? 1.249 11.398 -21.050 1.00 97.81 78 THR A O 1
ATOM 627 N N . GLY A 1 79 ? 1.099 9.977 -19.323 1.00 97.25 79 GLY A N 1
ATOM 628 C CA . GLY A 1 79 ? 0.130 9.080 -19.950 1.00 97.25 79 GLY A CA 1
ATOM 629 C C . GLY A 1 79 ? 0.743 8.150 -21.004 1.00 97.25 79 GLY A C 1
ATOM 630 O O . GLY A 1 79 ? 0.010 7.568 -21.808 1.00 97.25 79 GLY A O 1
ATOM 631 N N . GLU A 1 80 ? 2.068 8.001 -21.016 1.00 96.19 80 GLU A N 1
ATOM 632 C CA . GLU A 1 80 ? 2.821 7.161 -21.948 1.00 96.19 80 GLU A CA 1
ATOM 633 C C . GLU A 1 80 ? 3.661 6.114 -21.200 1.00 96.19 80 GLU A C 1
ATOM 635 O O . GLU A 1 80 ? 3.981 6.282 -20.028 1.00 96.19 80 GLU A O 1
ATOM 640 N N . GLY A 1 81 ? 4.001 5.011 -21.873 1.00 95.81 81 GLY A N 1
ATOM 641 C CA . GLY A 1 81 ? 4.790 3.907 -21.312 1.00 95.81 81 GLY A CA 1
ATOM 642 C C . GLY A 1 81 ? 4.023 2.589 -21.172 1.00 95.81 81 GLY A C 1
ATOM 643 O O . GLY A 1 81 ? 2.833 2.489 -21.488 1.00 95.81 81 GLY A O 1
ATOM 644 N N . ASP A 1 82 ? 4.730 1.549 -20.732 1.00 94.75 82 ASP A N 1
ATOM 645 C CA . ASP A 1 82 ? 4.155 0.210 -20.579 1.00 94.75 82 ASP A CA 1
ATOM 646 C C . ASP A 1 82 ? 3.128 0.178 -19.445 1.00 94.75 82 ASP A C 1
ATOM 648 O O . ASP A 1 82 ? 3.312 0.811 -18.405 1.00 94.75 82 ASP A O 1
ATOM 652 N N . TYR A 1 83 ? 2.074 -0.623 -19.622 1.00 97.31 83 TYR A N 1
ATOM 653 C CA . TYR A 1 83 ? 0.985 -0.783 -18.649 1.00 97.31 83 TYR A CA 1
ATOM 654 C C . TYR A 1 83 ? 0.313 0.541 -18.241 1.00 97.31 83 TYR A C 1
ATOM 656 O O . TYR A 1 83 ? -0.189 0.688 -17.123 1.00 97.31 83 TYR A O 1
ATOM 664 N N . LYS A 1 84 ? 0.322 1.542 -19.135 1.00 97.88 84 LYS A N 1
ATOM 665 C CA . LYS A 1 84 ? -0.262 2.861 -18.857 1.00 97.88 84 LYS A CA 1
ATOM 666 C C . LYS A 1 84 ? -1.735 2.787 -18.473 1.00 97.88 84 LYS A C 1
ATOM 668 O O . LYS A 1 84 ? -2.172 3.523 -17.598 1.00 97.88 84 LYS A O 1
ATOM 673 N N . GLU A 1 85 ? -2.501 1.902 -19.103 1.00 98.25 85 GLU A N 1
ATOM 674 C CA . GLU A 1 85 ? -3.942 1.792 -18.881 1.00 98.25 85 GLU A CA 1
ATOM 675 C C . GLU A 1 85 ? -4.216 1.304 -17.455 1.00 98.25 85 GLU A C 1
ATOM 677 O O . GLU A 1 85 ? -5.018 1.895 -16.731 1.00 98.25 85 GLU A O 1
ATOM 682 N N . GLU A 1 86 ? -3.473 0.293 -17.013 1.00 97.81 86 GLU A N 1
ATOM 683 C CA . GLU A 1 86 ? -3.552 -0.278 -15.675 1.00 97.81 86 GLU A CA 1
ATOM 684 C C . GLU A 1 86 ? -3.052 0.700 -14.610 1.00 97.81 86 GLU A C 1
ATOM 686 O O . GLU A 1 86 ? -3.718 0.895 -13.591 1.00 97.81 86 GLU A O 1
ATOM 691 N N . ILE A 1 87 ? -1.901 1.342 -14.839 1.00 98.31 87 ILE A N 1
ATOM 692 C CA . ILE A 1 87 ? -1.311 2.295 -13.890 1.00 98.31 87 ILE A CA 1
ATOM 693 C C . ILE A 1 87 ? -2.234 3.500 -13.698 1.00 98.31 87 ILE A C 1
ATOM 695 O O . ILE A 1 87 ? -2.509 3.881 -12.557 1.00 98.31 87 ILE A O 1
ATOM 699 N N . LEU A 1 88 ? -2.753 4.082 -14.783 1.00 98.50 88 LEU A N 1
ATOM 700 C CA . LEU A 1 88 ? -3.647 5.238 -14.707 1.00 98.50 88 LEU A CA 1
ATOM 701 C C . LEU A 1 88 ? -4.984 4.877 -14.049 1.00 98.50 88 LEU A C 1
ATOM 703 O O . LEU A 1 88 ? -5.469 5.642 -13.213 1.00 98.50 88 LEU A O 1
ATOM 707 N N . ALA A 1 89 ? -5.547 3.702 -14.349 1.00 98.19 89 ALA A N 1
ATOM 708 C CA . ALA A 1 89 ? -6.766 3.226 -13.696 1.00 98.19 89 ALA A CA 1
ATOM 709 C C . ALA A 1 89 ? -6.565 3.008 -12.186 1.00 98.19 89 ALA A C 1
ATOM 711 O O . ALA A 1 89 ? -7.386 3.442 -11.374 1.00 98.19 89 ALA A O 1
ATOM 712 N N . LEU A 1 90 ? -5.454 2.381 -11.781 1.00 98.25 90 LEU A N 1
ATOM 713 C CA . LEU A 1 90 ? -5.118 2.201 -10.366 1.00 98.25 90 LEU A CA 1
ATOM 714 C C . LEU A 1 90 ? -4.872 3.542 -9.666 1.00 98.25 90 LEU A C 1
ATOM 716 O O . LEU A 1 90 ? -5.292 3.713 -8.521 1.00 98.25 90 LEU A O 1
ATOM 720 N N . ASN A 1 91 ? -4.233 4.497 -10.342 1.00 98.50 91 ASN A N 1
ATOM 721 C CA . ASN A 1 91 ? -3.989 5.826 -9.795 1.00 98.50 91 ASN A CA 1
ATOM 722 C C . ASN A 1 91 ? -5.297 6.595 -9.543 1.00 98.50 91 ASN A C 1
ATOM 724 O O . ASN A 1 91 ? -5.475 7.150 -8.459 1.00 98.50 9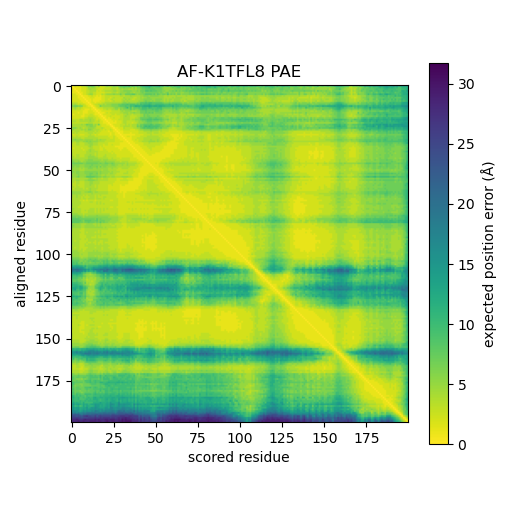1 ASN A O 1
ATOM 728 N N . ASP A 1 92 ? -6.238 6.580 -10.491 1.00 98.44 92 ASP A N 1
ATOM 729 C CA . ASP A 1 92 ? -7.563 7.198 -10.323 1.00 98.44 92 ASP A CA 1
ATOM 730 C C . ASP A 1 92 ? -8.314 6.609 -9.114 1.00 98.44 92 ASP A C 1
ATOM 732 O O . ASP A 1 92 ? -8.814 7.340 -8.248 1.00 98.44 92 ASP A O 1
ATOM 736 N N . LEU A 1 93 ? -8.321 5.279 -8.981 1.00 98.50 93 LEU A N 1
ATOM 737 C CA . LEU A 1 93 ? -8.919 4.611 -7.824 1.00 98.50 93 LEU A CA 1
ATOM 738 C C . LEU A 1 93 ? -8.209 4.987 -6.515 1.00 98.50 93 LEU A C 1
ATOM 740 O O . LEU A 1 93 ? -8.875 5.264 -5.513 1.00 98.50 93 LEU A O 1
ATOM 744 N N . ALA A 1 94 ? -6.876 5.046 -6.509 1.00 98.31 94 ALA A N 1
ATOM 745 C CA . ALA A 1 94 ? -6.100 5.437 -5.337 1.00 98.31 94 ALA A CA 1
ATOM 746 C C . ALA A 1 94 ? -6.390 6.883 -4.907 1.00 98.31 94 ALA A C 1
ATOM 748 O O . ALA A 1 94 ? -6.539 7.150 -3.716 1.00 98.31 94 ALA A O 1
ATOM 749 N N . GLN A 1 95 ? -6.544 7.819 -5.845 1.00 98.25 95 GLN A N 1
ATOM 750 C CA . GLN A 1 95 ? -6.918 9.202 -5.531 1.00 98.25 95 GLN A CA 1
ATOM 751 C C . GLN A 1 95 ? -8.296 9.284 -4.864 1.00 98.25 95 GLN A C 1
ATOM 753 O O . GLN A 1 95 ? -8.463 9.998 -3.870 1.00 98.25 95 GLN A O 1
ATOM 758 N N . LYS A 1 96 ? -9.271 8.503 -5.345 1.00 98.31 96 LYS A N 1
ATOM 759 C CA . LYS A 1 96 ? -10.611 8.406 -4.742 1.00 98.31 96 LYS A CA 1
ATOM 760 C C . LYS A 1 96 ? -10.568 7.793 -3.339 1.00 98.31 96 LYS A C 1
ATOM 762 O O . LYS A 1 96 ? -11.194 8.327 -2.421 1.00 98.31 96 LYS A O 1
ATOM 767 N N . LEU A 1 97 ? -9.795 6.719 -3.148 1.00 97.69 97 LEU A N 1
ATOM 768 C CA . LEU A 1 97 ? -9.566 6.102 -1.834 1.00 97.69 97 LEU A CA 1
ATOM 769 C C . LEU A 1 97 ? -8.929 7.090 -0.853 1.00 97.69 97 LEU A C 1
ATOM 771 O O . LEU A 1 97 ? -9.422 7.239 0.268 1.00 97.69 97 LEU A O 1
ATOM 775 N N . ARG A 1 98 ? -7.891 7.805 -1.298 1.00 96.88 98 ARG A N 1
ATOM 776 C CA . ARG A 1 98 ? -7.185 8.814 -0.506 1.00 96.88 98 ARG A CA 1
ATOM 777 C C . ARG A 1 98 ? -8.118 9.937 -0.088 1.00 96.88 98 ARG A C 1
ATOM 779 O O . ARG A 1 98 ? -8.179 10.263 1.093 1.00 96.88 98 ARG A O 1
ATOM 786 N N . LYS A 1 99 ? -8.880 10.497 -1.032 1.00 96.44 99 LYS A N 1
ATOM 787 C CA . LYS A 1 99 ? -9.855 11.553 -0.742 1.00 96.44 99 LYS A CA 1
ATOM 788 C C . LYS A 1 99 ? -10.831 11.107 0.347 1.00 96.44 99 LYS A C 1
ATOM 790 O O . LYS A 1 99 ? -10.911 11.752 1.385 1.00 96.44 99 LYS A O 1
ATOM 795 N N . ARG A 1 100 ? -11.458 9.935 0.184 1.00 95.44 100 ARG A N 1
ATOM 796 C CA . ARG A 1 100 ? -12.365 9.363 1.195 1.00 95.44 100 ARG A CA 1
ATOM 797 C C . ARG A 1 100 ? -11.677 9.153 2.548 1.00 95.44 100 ARG A C 1
ATOM 799 O O . ARG A 1 100 ? -12.285 9.366 3.591 1.00 95.44 100 ARG A O 1
ATOM 806 N N . ARG A 1 101 ? -10.414 8.718 2.553 1.00 95.00 101 ARG A N 1
ATOM 807 C CA . ARG A 1 101 ? -9.624 8.503 3.773 1.00 95.00 101 ARG A CA 1
ATOM 808 C C . ARG A 1 101 ? -9.418 9.805 4.559 1.00 95.00 101 ARG A C 1
ATOM 810 O O . ARG A 1 101 ? -9.576 9.788 5.780 1.00 95.00 101 ARG A O 1
ATOM 817 N N . PHE A 1 102 ? -9.103 10.909 3.881 1.00 93.81 102 PHE A N 1
ATOM 818 C CA . PHE A 1 102 ? -8.970 12.234 4.501 1.00 93.81 102 PHE A CA 1
ATOM 819 C C . PHE A 1 102 ? -10.316 12.843 4.898 1.00 93.81 102 PHE A C 1
ATOM 821 O O . PHE A 1 102 ? -10.421 13.372 6.001 1.00 93.81 102 PHE A O 1
ATOM 828 N N . ASP A 1 103 ? -11.351 12.690 4.068 1.00 93.38 103 ASP A N 1
ATOM 829 C CA . ASP A 1 103 ? -12.718 13.120 4.397 1.00 93.38 103 ASP A CA 1
ATOM 830 C C . ASP A 1 103 ? -13.227 12.422 5.676 1.00 93.38 103 ASP A C 1
ATOM 832 O O . ASP A 1 103 ? -13.934 13.022 6.483 1.00 93.38 103 ASP A O 1
ATOM 836 N N . ASN A 1 104 ? -12.781 11.183 5.920 1.00 91.62 104 ASN A N 1
ATOM 837 C CA . ASN A 1 104 ? -13.055 10.412 7.137 1.00 91.62 104 ASN A CA 1
ATOM 838 C C . ASN A 1 104 ? -12.076 10.696 8.300 1.00 91.62 104 ASN A C 1
ATOM 840 O O . ASN A 1 104 ? -11.978 9.896 9.230 1.00 91.62 104 ASN A O 1
ATOM 844 N N . GLY A 1 105 ? -11.336 11.808 8.265 1.00 88.00 105 GLY A N 1
ATOM 845 C CA . GLY A 1 105 ? -10.536 12.289 9.397 1.00 88.00 105 GLY A CA 1
ATOM 846 C C . GLY A 1 105 ? -9.125 11.709 9.510 1.00 88.00 105 GLY A C 1
ATOM 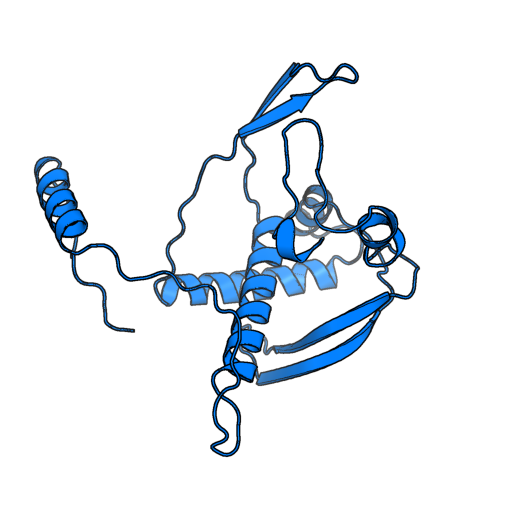847 O O . GLY A 1 105 ? -8.510 11.811 10.572 1.00 88.00 105 GLY A O 1
ATOM 848 N N . SER A 1 106 ? -8.581 11.107 8.446 1.00 88.88 106 SER A N 1
ATOM 849 C CA . SER A 1 106 ? -7.164 10.722 8.449 1.00 88.88 106 SER A CA 1
ATOM 850 C C . SER A 1 106 ? -6.258 11.946 8.469 1.00 88.88 106 SER A C 1
ATOM 852 O O . SER A 1 106 ? -6.526 12.949 7.813 1.00 88.88 106 SER A O 1
ATOM 854 N N . ILE A 1 107 ? -5.150 11.839 9.193 1.00 83.88 107 ILE A N 1
ATOM 855 C CA . ILE A 1 107 ? -4.167 12.912 9.335 1.00 83.88 107 ILE A CA 1
ATOM 856 C C . ILE A 1 107 ? -2.907 12.507 8.580 1.00 83.88 107 ILE A C 1
ATOM 858 O O . ILE A 1 107 ? -2.417 11.388 8.749 1.00 83.88 107 ILE A O 1
ATOM 862 N N . ASN A 1 108 ? -2.378 13.420 7.766 1.00 81.31 108 ASN A N 1
ATOM 863 C CA . ASN A 1 108 ? -1.059 13.253 7.177 1.00 81.31 108 ASN A CA 1
ATOM 864 C C . ASN A 1 108 ? -0.018 13.939 8.061 1.00 81.31 108 ASN A C 1
ATOM 866 O O . ASN A 1 108 ? -0.095 15.145 8.291 1.00 81.31 108 ASN A O 1
ATOM 870 N N . PHE A 1 109 ? 0.962 13.175 8.529 1.00 72.62 109 PHE A N 1
ATOM 871 C CA . PHE A 1 109 ? 2.146 13.720 9.177 1.00 72.62 109 PHE A CA 1
ATOM 872 C C . PHE A 1 109 ? 3.282 13.688 8.161 1.00 72.62 109 PHE A C 1
ATOM 874 O O . PHE A 1 109 ? 4.099 12.767 8.187 1.00 72.62 109 PHE A O 1
ATOM 881 N N . ASP A 1 110 ? 3.324 14.669 7.259 1.00 66.69 110 ASP A N 1
ATOM 882 C CA . ASP A 1 110 ? 4.441 14.789 6.324 1.00 66.69 110 ASP A CA 1
ATOM 883 C C . ASP A 1 110 ? 5.740 14.963 7.119 1.00 66.69 110 ASP A C 1
ATOM 885 O O . ASP A 1 110 ? 5.938 15.937 7.852 1.00 66.69 110 ASP A O 1
ATOM 889 N N . ARG A 1 111 ? 6.629 13.976 7.003 1.00 71.38 111 ARG A N 1
ATOM 890 C CA . ARG A 1 111 ? 7.980 14.028 7.555 1.00 71.38 111 ARG A CA 1
ATOM 891 C C . ARG A 1 111 ? 8.955 14.139 6.399 1.00 71.38 111 ARG A C 1
ATOM 893 O O . ARG A 1 111 ? 8.891 13.366 5.450 1.00 71.38 111 ARG A O 1
ATOM 900 N N . HIS A 1 112 ? 9.875 15.089 6.505 1.00 76.06 112 HIS A N 1
ATOM 901 C CA . HIS A 1 112 ? 10.977 15.212 5.565 1.00 76.06 112 HIS A CA 1
ATOM 902 C C . HIS A 1 112 ? 11.950 14.054 5.814 1.00 76.06 112 HIS A C 1
ATOM 904 O O . HIS A 1 112 ? 12.727 14.081 6.769 1.00 76.06 112 HIS A O 1
ATOM 910 N N . GLU A 1 113 ? 11.868 13.009 4.991 1.00 80.50 113 GLU A N 1
ATOM 911 C CA . GLU A 1 113 ? 12.819 11.899 5.023 1.00 80.50 113 GLU A CA 1
ATOM 912 C C . GLU A 1 113 ? 14.108 12.310 4.305 1.00 80.50 113 GLU A C 1
ATOM 914 O O . GLU A 1 113 ? 14.117 12.552 3.096 1.00 80.50 113 GLU A O 1
ATOM 919 N N . VAL A 1 114 ? 15.202 12.381 5.062 1.00 85.12 114 VAL A N 1
ATOM 920 C CA . VAL A 1 114 ? 16.546 12.649 4.539 1.00 85.12 114 VAL A CA 1
ATOM 921 C C . VAL A 1 114 ? 17.182 11.334 4.099 1.00 85.12 114 VAL A C 1
ATOM 923 O O . VAL A 1 114 ? 17.209 10.370 4.866 1.00 85.12 114 VAL A O 1
ATOM 926 N N . LYS A 1 115 ? 17.718 11.301 2.879 1.00 85.19 115 LYS A N 1
ATOM 927 C CA . LYS A 1 115 ? 18.537 10.202 2.364 1.00 85.19 115 LYS A CA 1
ATOM 928 C C . LYS A 1 115 ? 19.914 10.700 1.945 1.00 85.19 115 LYS A C 1
ATOM 930 O O . LYS A 1 115 ? 20.103 11.887 1.691 1.00 85.19 115 LYS A O 1
ATOM 935 N N . PHE A 1 116 ? 20.861 9.770 1.899 1.00 88.12 116 PHE A N 1
ATOM 936 C CA . PHE A 1 116 ? 22.253 10.031 1.564 1.00 88.12 116 PHE A CA 1
ATOM 937 C C . PHE A 1 116 ? 22.613 9.307 0.273 1.00 88.12 116 PHE A C 1
ATOM 939 O O . PHE A 1 116 ? 22.263 8.137 0.109 1.00 88.12 116 PHE A O 1
ATOM 946 N N . ASP A 1 117 ? 23.338 9.995 -0.599 1.00 85.00 117 ASP A N 1
ATOM 947 C CA . ASP A 1 117 ? 24.054 9.363 -1.700 1.00 85.00 117 ASP A CA 1
ATOM 948 C C . ASP A 1 117 ? 25.385 8.873 -1.151 1.00 85.00 117 ASP A C 1
ATOM 950 O O . ASP A 1 117 ? 26.117 9.647 -0.530 1.00 85.00 117 ASP A O 1
ATOM 954 N N . ILE A 1 118 ? 25.681 7.591 -1.336 1.00 87.25 118 ILE A N 1
ATOM 955 C CA . ILE A 1 118 ? 26.881 6.948 -0.806 1.00 87.25 118 ILE A CA 1
ATOM 956 C C . ILE A 1 118 ? 27.724 6.434 -1.970 1.00 87.25 118 ILE A C 1
ATOM 958 O O . ILE A 1 118 ? 27.187 5.855 -2.913 1.00 87.25 118 ILE A O 1
ATOM 962 N N . ASP A 1 119 ? 29.035 6.660 -1.904 1.00 87.44 119 ASP A N 1
ATOM 963 C CA . ASP A 1 119 ? 29.988 6.088 -2.854 1.00 87.44 119 ASP A CA 1
ATOM 964 C C . ASP A 1 119 ? 30.308 4.609 -2.558 1.00 87.44 119 ASP A C 1
ATOM 966 O O . ASP A 1 119 ? 29.898 4.040 -1.547 1.00 87.44 119 ASP A O 1
ATOM 970 N N . GLU A 1 120 ? 31.087 3.971 -3.432 1.00 85.12 120 GLU A N 1
ATOM 971 C CA . GLU A 1 120 ? 31.487 2.561 -3.290 1.00 85.12 120 GLU A CA 1
ATOM 972 C C . GLU A 1 120 ? 32.261 2.261 -1.992 1.00 85.12 120 GLU A C 1
ATOM 974 O O . GLU A 1 120 ? 32.306 1.115 -1.547 1.00 85.12 120 GLU A O 1
ATOM 979 N N . SER A 1 121 ? 32.855 3.281 -1.361 1.00 85.56 121 SER A N 1
ATOM 980 C CA . SER A 1 121 ? 33.593 3.155 -0.100 1.00 85.56 121 SER A CA 1
ATOM 981 C C . SER A 1 121 ? 32.714 3.315 1.145 1.00 85.56 121 SER A C 1
ATOM 983 O O . SER A 1 121 ? 33.205 3.182 2.268 1.00 85.56 121 SER A O 1
ATOM 985 N N . GLY A 1 122 ? 31.415 3.584 0.972 1.00 81.69 122 GLY A N 1
ATOM 986 C CA . GLY A 1 122 ? 30.486 3.818 2.074 1.00 81.69 122 GLY A CA 1
ATOM 987 C C . GLY A 1 122 ? 30.438 5.276 2.546 1.00 81.69 122 GLY A C 1
ATOM 988 O O . GLY A 1 122 ? 29.800 5.567 3.561 1.00 81.69 122 GLY A O 1
ATOM 989 N N . LYS A 1 123 ? 31.103 6.207 1.848 1.00 87.69 123 LYS A N 1
ATOM 990 C CA . LYS A 1 123 ? 31.163 7.615 2.247 1.00 87.69 123 LYS A CA 1
ATOM 991 C C . LYS A 1 123 ? 29.984 8.399 1.653 1.00 87.69 123 LYS A C 1
ATOM 993 O O . LYS A 1 123 ? 29.746 8.316 0.449 1.00 87.69 123 LYS A O 1
ATOM 998 N N . PRO A 1 124 ? 29.263 9.202 2.460 1.00 89.06 124 PRO A N 1
ATOM 999 C CA . PRO A 1 124 ? 28.194 10.046 1.949 1.00 89.06 124 PRO A CA 1
ATOM 1000 C C . PRO A 1 124 ? 28.774 11.183 1.097 1.00 89.06 124 PRO A C 1
ATOM 1002 O O . PRO A 1 124 ? 29.581 11.983 1.577 1.00 89.06 124 PRO A O 1
ATOM 1005 N N . ILE A 1 125 ? 28.354 11.251 -0.163 1.00 91.81 125 ILE A N 1
ATOM 1006 C CA . ILE A 1 125 ? 28.743 12.273 -1.146 1.00 91.81 125 ILE A CA 1
ATOM 1007 C C . ILE A 1 125 ? 27.662 13.343 -1.337 1.00 91.81 125 ILE A C 1
ATOM 1009 O O . ILE A 1 125 ? 27.949 14.423 -1.847 1.00 91.81 125 ILE A O 1
ATOM 1013 N N . GLY A 1 126 ? 26.433 13.066 -0.898 1.00 89.12 126 GLY A N 1
ATOM 1014 C CA . GLY A 1 126 ? 25.295 13.959 -1.066 1.00 89.12 126 GLY A CA 1
ATOM 1015 C C . GLY A 1 126 ? 24.162 13.657 -0.095 1.00 89.12 126 GLY A C 1
ATOM 1016 O O . GLY A 1 126 ? 24.123 12.605 0.547 1.00 89.12 126 GLY A O 1
ATOM 1017 N N . VAL A 1 127 ? 23.243 14.613 0.015 1.00 90.31 127 VAL A N 1
ATOM 1018 C CA . VAL A 1 127 ? 21.985 14.484 0.751 1.00 90.31 127 VAL A CA 1
ATOM 1019 C C . VAL A 1 127 ? 20.855 14.938 -0.153 1.00 90.31 127 VAL A C 1
ATOM 1021 O O . VAL A 1 127 ? 20.942 15.997 -0.774 1.00 90.31 127 VAL A O 1
ATOM 1024 N N . TYR A 1 128 ? 19.766 14.179 -0.156 1.00 86.94 128 TYR A N 1
ATOM 1025 C CA . TYR A 1 128 ? 18.528 14.575 -0.804 1.00 86.94 128 TYR A CA 1
ATOM 1026 C C . TYR A 1 128 ? 17.327 14.303 0.098 1.00 86.94 128 TYR A C 1
ATOM 1028 O O . TYR A 1 128 ? 17.331 13.422 0.961 1.00 86.94 128 TYR A O 1
ATOM 1036 N N . PHE A 1 129 ? 16.273 15.086 -0.112 1.00 86.75 129 PHE A N 1
ATOM 1037 C CA . PHE A 1 129 ? 14.997 14.891 0.558 1.00 86.75 129 PHE A CA 1
ATOM 1038 C C . PHE A 1 129 ? 14.111 14.017 -0.313 1.00 86.75 129 PHE A C 1
ATOM 1040 O O . PHE A 1 129 ? 13.843 14.340 -1.472 1.00 86.75 129 PHE A O 1
ATOM 1047 N N . LYS A 1 130 ? 13.645 12.903 0.244 1.00 82.88 130 LYS A N 1
ATOM 1048 C CA . LYS A 1 130 ? 12.709 12.033 -0.454 1.00 82.88 130 LYS A CA 1
ATOM 1049 C C . LYS A 1 130 ? 11.326 12.679 -0.441 1.00 82.88 130 LYS A C 1
ATOM 1051 O O . LYS A 1 130 ? 10.760 12.933 0.620 1.00 82.88 130 LYS A O 1
ATOM 1056 N N . VAL A 1 131 ? 10.776 12.908 -1.629 1.00 85.50 131 VAL A N 1
ATOM 1057 C CA . VAL A 1 131 ? 9.428 13.457 -1.811 1.00 85.50 131 VAL A CA 1
ATOM 1058 C C . VAL A 1 131 ? 8.474 12.322 -2.165 1.00 85.50 131 VAL A C 1
ATOM 1060 O O . VAL A 1 131 ? 8.727 11.570 -3.103 1.00 85.50 131 VAL A O 1
ATOM 1063 N N . SER A 1 132 ? 7.374 12.198 -1.419 1.00 88.81 132 SER A N 1
ATOM 1064 C CA . SER A 1 132 ? 6.310 11.239 -1.731 1.00 88.81 132 SER A CA 1
ATOM 1065 C C . SER A 1 132 ? 5.442 11.770 -2.874 1.00 88.81 132 SER A C 1
ATOM 1067 O O . SER A 1 132 ? 4.704 12.747 -2.707 1.00 88.81 132 SER A O 1
ATOM 1069 N N . LYS A 1 133 ? 5.541 11.141 -4.046 1.00 93.50 133 LYS A N 1
ATOM 1070 C CA . LYS A 1 133 ? 4.773 11.495 -5.249 1.00 93.50 133 LYS A CA 1
ATOM 1071 C C . LYS A 1 133 ? 3.546 10.592 -5.428 1.00 93.50 133 LYS A C 1
ATOM 1073 O O . LYS A 1 133 ? 3.259 9.737 -4.590 1.00 93.50 133 LYS A O 1
ATOM 1078 N N . GLU A 1 134 ? 2.789 10.790 -6.505 1.00 96.06 134 GLU A N 1
ATOM 1079 C CA . GLU A 1 134 ? 1.547 10.045 -6.751 1.00 96.06 134 GLU A CA 1
ATOM 1080 C C . GLU A 1 134 ? 1.770 8.535 -6.869 1.00 96.06 134 GLU A C 1
ATOM 1082 O O . GLU A 1 134 ? 1.004 7.783 -6.273 1.00 96.06 134 GLU A O 1
ATOM 1087 N N . ALA A 1 135 ? 2.861 8.079 -7.489 1.00 97.00 135 ALA A N 1
ATOM 1088 C CA . ALA A 1 135 ? 3.205 6.658 -7.545 1.00 97.00 135 ALA A CA 1
ATOM 1089 C C . ALA A 1 135 ? 3.412 6.037 -6.146 1.00 97.00 135 ALA A C 1
ATOM 1091 O O . ALA A 1 135 ? 2.986 4.909 -5.893 1.00 97.00 135 ALA A O 1
ATOM 1092 N N . ASN A 1 136 ? 4.019 6.772 -5.202 1.00 95.75 136 ASN A N 1
ATOM 1093 C CA . ASN A 1 136 ? 4.167 6.304 -3.818 1.00 95.75 136 ASN A CA 1
ATOM 1094 C C . ASN A 1 136 ? 2.806 6.162 -3.140 1.00 95.75 136 ASN A C 1
ATOM 1096 O O . ASN A 1 136 ? 2.502 5.135 -2.530 1.00 95.75 136 ASN A O 1
ATOM 1100 N N . LYS A 1 137 ? 1.977 7.195 -3.280 1.00 95.69 137 LYS A N 1
ATOM 1101 C CA . LYS A 1 137 ? 0.661 7.246 -2.656 1.00 95.69 137 LYS A CA 1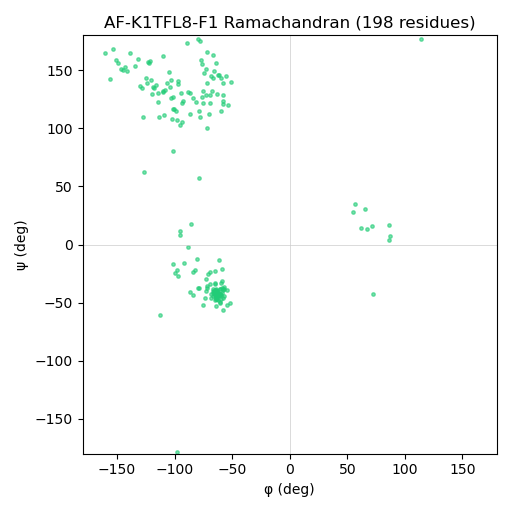
ATOM 1102 C C . LYS A 1 137 ? -0.333 6.272 -3.308 1.00 95.69 137 LYS A C 1
ATOM 1104 O O . LYS A 1 137 ? -1.275 5.850 -2.647 1.00 95.69 137 LYS A O 1
ATOM 1109 N N . LEU A 1 138 ? -0.142 5.897 -4.576 1.00 97.81 138 LEU A N 1
ATOM 1110 C CA . LEU A 1 138 ? -0.902 4.837 -5.246 1.00 97.81 138 LEU A CA 1
ATOM 1111 C C . LEU A 1 138 ? -0.749 3.531 -4.467 1.00 97.81 138 LEU A C 1
ATOM 1113 O O . LEU A 1 138 ? -1.739 2.959 -4.012 1.00 97.81 138 LEU A O 1
ATOM 1117 N N . ILE A 1 139 ? 0.495 3.094 -4.254 1.00 97.81 139 ILE A N 1
ATOM 1118 C CA . ILE A 1 139 ? 0.782 1.866 -3.506 1.00 97.81 139 ILE A CA 1
ATOM 1119 C C . ILE A 1 139 ? 0.303 1.982 -2.056 1.00 97.81 139 ILE A C 1
ATOM 1121 O O . ILE A 1 139 ? -0.282 1.030 -1.537 1.00 97.81 139 ILE A O 1
ATOM 1125 N N . GLU A 1 140 ? 0.493 3.140 -1.415 1.00 96.25 140 GLU A N 1
ATOM 1126 C CA . GLU A 1 140 ? 0.036 3.388 -0.041 1.00 96.25 140 GLU A CA 1
ATOM 1127 C C . GLU A 1 140 ? -1.453 3.054 0.140 1.00 96.25 140 GLU A C 1
ATOM 1129 O O . GLU A 1 140 ? -1.804 2.285 1.036 1.00 96.25 140 GLU A O 1
ATOM 1134 N N . GLU A 1 141 ? -2.332 3.565 -0.726 1.00 97.44 141 GLU A N 1
ATOM 1135 C CA . GLU A 1 141 ? -3.779 3.379 -0.570 1.00 97.44 141 GLU A CA 1
ATOM 1136 C C . GLU A 1 141 ? -4.216 1.920 -0.738 1.00 97.44 141 GLU A C 1
ATOM 1138 O O . GLU A 1 141 ? -5.059 1.434 0.025 1.00 97.44 141 GLU A O 1
ATOM 1143 N N . PHE A 1 142 ? -3.614 1.178 -1.673 1.00 98.25 142 PHE A N 1
ATOM 1144 C CA . PHE A 1 142 ? -3.915 -0.247 -1.837 1.00 98.25 142 PHE A CA 1
ATOM 1145 C C . PHE A 1 142 ? -3.352 -1.098 -0.697 1.00 98.25 142 PHE A C 1
ATOM 1147 O O . PHE A 1 142 ? -4.018 -2.035 -0.251 1.00 98.25 142 PHE A O 1
ATOM 1154 N N . MET A 1 143 ? -2.179 -0.755 -0.157 1.00 97.94 143 MET A N 1
ATOM 1155 C CA . MET A 1 143 ? -1.647 -1.423 1.035 1.00 97.94 143 MET A CA 1
ATOM 1156 C C . MET A 1 143 ? -2.524 -1.156 2.265 1.00 97.94 143 MET A C 1
ATOM 1158 O O . MET A 1 143 ? -2.818 -2.079 3.027 1.00 97.94 143 MET A O 1
ATOM 1162 N N . LEU A 1 144 ? -3.011 0.077 2.446 1.00 96.75 144 LEU A N 1
ATOM 1163 C CA . LEU A 1 144 ? -3.962 0.418 3.508 1.00 96.75 144 LEU A CA 1
ATOM 1164 C C . LEU A 1 144 ? -5.303 -0.308 3.335 1.00 96.75 144 LEU A C 1
ATOM 1166 O O . LEU A 1 144 ? -5.890 -0.762 4.320 1.00 96.75 144 LEU A O 1
ATOM 1170 N N . LEU A 1 145 ? -5.806 -0.431 2.105 1.00 97.69 145 LEU A N 1
ATOM 1171 C CA . LEU A 1 145 ? -7.020 -1.192 1.805 1.00 97.69 145 LEU A CA 1
ATOM 1172 C C . LEU A 1 145 ? -6.855 -2.681 2.144 1.00 97.69 145 LEU A C 1
ATOM 1174 O O . LEU A 1 145 ? -7.702 -3.248 2.840 1.00 97.69 145 LEU A O 1
ATOM 1178 N N . ALA A 1 146 ? -5.750 -3.296 1.718 1.00 97.94 146 ALA A N 1
ATOM 1179 C CA . ALA A 1 146 ? -5.436 -4.691 2.017 1.00 97.94 146 ALA A CA 1
ATOM 1180 C C . ALA A 1 146 ? -5.314 -4.935 3.528 1.00 97.94 146 ALA A C 1
ATOM 1182 O O . ALA A 1 146 ? -5.997 -5.807 4.067 1.00 97.94 146 ALA A O 1
ATOM 1183 N N . ASN A 1 147 ? -4.526 -4.117 4.233 1.00 96.88 147 ASN A N 1
ATOM 1184 C CA . ASN A 1 147 ? -4.314 -4.259 5.675 1.00 96.88 147 ASN A CA 1
ATOM 1185 C C . ASN A 1 147 ? -5.617 -4.131 6.475 1.00 96.88 147 ASN A C 1
ATOM 1187 O O . ASN A 1 147 ? -5.870 -4.941 7.369 1.00 96.88 147 ASN A O 1
ATOM 1191 N N . ARG A 1 148 ? -6.472 -3.155 6.134 1.00 95.00 148 ARG A N 1
ATOM 1192 C CA . ARG A 1 148 ? -7.794 -3.004 6.765 1.00 95.00 148 ARG A CA 1
ATOM 1193 C C . ARG A 1 148 ? -8.680 -4.219 6.508 1.00 95.00 148 ARG A C 1
ATOM 1195 O O . ARG A 1 148 ? -9.269 -4.740 7.446 1.00 95.00 148 ARG A O 1
ATOM 1202 N N . THR A 1 149 ? -8.705 -4.716 5.274 1.00 95.44 149 THR A N 1
ATOM 1203 C CA . THR A 1 149 ? -9.520 -5.882 4.901 1.00 95.44 149 THR A CA 1
ATOM 1204 C C . THR A 1 149 ? -9.095 -7.139 5.657 1.00 95.44 149 THR A C 1
ATOM 1206 O O . THR A 1 149 ? -9.947 -7.875 6.147 1.00 95.44 149 THR A O 1
ATOM 1209 N N . VAL A 1 150 ? -7.788 -7.379 5.809 1.00 95.19 150 VAL A N 1
ATOM 1210 C CA . VAL A 1 150 ? -7.273 -8.507 6.605 1.00 95.19 150 VAL A CA 1
ATOM 1211 C C . VAL A 1 150 ? -7.646 -8.349 8.081 1.00 95.19 150 VAL A C 1
ATOM 1213 O O . VAL A 1 150 ? -8.123 -9.303 8.697 1.00 95.19 150 VAL A O 1
ATOM 1216 N N . ALA A 1 151 ? -7.475 -7.148 8.644 1.00 94.25 151 ALA A N 1
ATOM 1217 C CA . ALA A 1 151 ? -7.836 -6.867 10.031 1.00 94.25 151 ALA A CA 1
ATOM 1218 C C . ALA A 1 151 ? -9.337 -7.085 10.288 1.00 94.25 151 ALA A C 1
ATOM 1220 O O . ALA A 1 151 ? -9.705 -7.702 11.286 1.00 94.25 151 ALA A O 1
ATOM 1221 N N . GLU A 1 152 ? -10.206 -6.646 9.376 1.00 91.94 152 GLU A N 1
ATOM 1222 C CA . GLU A 1 152 ? -11.652 -6.863 9.467 1.00 91.94 152 GLU A CA 1
ATOM 1223 C C . GLU A 1 152 ? -12.033 -8.331 9.287 1.00 91.94 152 GLU A C 1
ATOM 1225 O O . GLU A 1 152 ? -12.838 -8.847 10.058 1.00 91.94 152 GLU A O 1
ATOM 1230 N N . PHE A 1 153 ? -11.421 -9.029 8.328 1.00 91.69 153 PHE A N 1
ATOM 1231 C CA . PHE A 1 153 ? -11.681 -10.446 8.085 1.00 91.69 153 PHE A CA 1
ATOM 1232 C C . PHE A 1 153 ? -11.401 -11.310 9.325 1.00 91.69 153 PHE A C 1
ATOM 1234 O O . PHE A 1 153 ? -12.145 -12.249 9.612 1.00 91.69 153 PHE A O 1
ATOM 1241 N N . ILE A 1 154 ? -10.342 -10.989 10.076 1.00 91.44 154 ILE A N 1
ATOM 1242 C CA . ILE A 1 154 ? -9.943 -11.741 11.274 1.00 91.44 154 ILE A CA 1
ATOM 1243 C C . ILE A 1 154 ? -10.671 -11.242 12.531 1.00 91.44 154 ILE A C 1
ATOM 1245 O O . ILE A 1 154 ? -11.083 -12.053 13.365 1.00 91.44 154 ILE A O 1
ATOM 1249 N N . GLY A 1 155 ? -10.830 -9.924 12.673 1.00 90.50 155 GLY A N 1
ATOM 1250 C CA . GLY A 1 155 ? -11.406 -9.277 13.854 1.00 90.50 155 GLY A CA 1
ATOM 1251 C C . GLY A 1 155 ? -12.933 -9.253 13.893 1.00 90.50 155 GLY A C 1
ATOM 1252 O O . GLY A 1 155 ? -13.509 -9.153 14.975 1.00 90.50 155 GLY A O 1
ATOM 1253 N N . LYS A 1 156 ? -13.599 -9.381 12.741 1.00 89.50 156 LYS A N 1
ATOM 1254 C CA . LYS A 1 156 ? -15.064 -9.414 12.604 1.00 89.50 156 LYS A CA 1
ATOM 1255 C C . LYS A 1 156 ? -15.496 -10.669 11.826 1.00 89.50 156 LYS A C 1
ATOM 1257 O O . LYS A 1 156 ? -16.039 -10.556 10.724 1.00 89.50 156 LYS A O 1
ATOM 1262 N N . PRO A 1 157 ? -15.233 -11.882 12.348 1.00 84.44 157 PRO A N 1
ATOM 1263 C CA . PRO A 1 157 ? -15.598 -13.108 11.651 1.00 84.44 157 PRO A CA 1
ATOM 1264 C C . PRO A 1 157 ? -17.119 -13.203 11.463 1.00 84.44 157 PRO A C 1
ATOM 1266 O O . PRO A 1 157 ? -17.905 -12.791 12.318 1.00 84.44 157 PRO A O 1
ATOM 1269 N N . LYS A 1 158 ? -17.533 -13.789 10.338 1.00 82.06 158 LYS A N 1
ATOM 1270 C CA . LYS A 1 158 ? -18.945 -14.073 10.059 1.00 82.06 158 LYS A CA 1
ATOM 1271 C C . LYS A 1 158 ? -19.495 -15.139 11.018 1.00 82.06 158 LYS A C 1
ATOM 1273 O O . LYS A 1 158 ? -18.742 -15.877 11.661 1.00 82.06 158 LYS A O 1
ATOM 1278 N N . ASP A 1 159 ? -20.821 -15.219 11.086 1.00 82.88 159 ASP A N 1
ATOM 1279 C CA . ASP A 1 159 ? -21.570 -16.281 11.776 1.00 82.88 159 ASP A CA 1
ATOM 1280 C C . ASP A 1 159 ? -21.384 -16.320 13.303 1.00 82.88 159 ASP A C 1
ATOM 1282 O O . ASP A 1 159 ? -21.421 -17.384 13.917 1.00 82.88 159 ASP A O 1
ATOM 1286 N N . GLY A 1 160 ? -21.144 -15.163 13.933 1.00 77.50 160 GLY A N 1
ATOM 1287 C CA . GLY A 1 160 ? -21.067 -15.043 15.396 1.00 77.50 160 GLY A CA 1
ATOM 1288 C C . GLY A 1 160 ? -19.876 -15.765 16.037 1.00 77.50 160 GLY A C 1
ATOM 1289 O O . GLY A 1 160 ? -19.845 -15.954 17.253 1.00 77.50 160 GLY A O 1
ATOM 1290 N N . LYS A 1 161 ? -18.887 -16.186 15.240 1.00 84.44 161 LYS A N 1
ATOM 1291 C CA . LYS A 1 161 ? -17.674 -16.831 15.754 1.00 84.44 161 LYS A CA 1
ATOM 1292 C C . LYS A 1 161 ? -16.864 -15.842 16.588 1.00 84.44 161 LYS A C 1
ATOM 1294 O O . LYS A 1 161 ? -16.829 -14.646 16.315 1.00 84.44 161 LYS A O 1
ATOM 1299 N N . LYS A 1 162 ? -16.153 -16.348 17.595 1.00 85.62 162 LYS A N 1
ATOM 1300 C CA . LYS A 1 162 ? -15.218 -15.519 18.358 1.00 85.62 162 LYS A CA 1
ATOM 1301 C C . LYS A 1 162 ? -14.039 -15.119 17.454 1.00 85.62 162 LYS A C 1
ATOM 1303 O O . LYS A 1 162 ? -13.483 -16.006 16.795 1.00 85.62 162 LYS A O 1
ATOM 1308 N N . PRO A 1 163 ? -13.637 -13.834 17.417 1.00 87.88 163 PRO A N 1
ATOM 1309 C CA . PRO A 1 163 ? -12.448 -13.420 16.683 1.00 87.88 163 PRO A CA 1
ATOM 1310 C C . PRO A 1 163 ? -11.222 -14.168 17.203 1.00 87.88 163 PRO A C 1
ATOM 1312 O O . PRO A 1 163 ? -11.066 -14.389 18.409 1.00 87.88 163 PRO A O 1
ATOM 1315 N N . LYS A 1 164 ? -10.362 -14.596 16.277 1.00 85.06 164 LYS A N 1
ATOM 1316 C CA . LYS A 1 164 ? -9.113 -15.274 16.630 1.00 85.06 164 LYS A CA 1
ATOM 1317 C C . LYS A 1 164 ? -8.123 -14.261 17.197 1.00 85.06 164 LYS A C 1
ATOM 1319 O O . LYS A 1 164 ? -8.131 -13.094 16.810 1.00 85.06 164 LYS A O 1
ATOM 1324 N N . ALA A 1 165 ? -7.244 -14.732 18.080 1.00 89.44 165 ALA A N 1
ATOM 1325 C CA . ALA A 1 165 ? -6.083 -13.952 18.483 1.00 89.44 165 ALA A CA 1
ATOM 1326 C C . ALA A 1 165 ? -5.252 -13.615 17.236 1.00 89.44 165 ALA A C 1
ATOM 1328 O O . ALA A 1 165 ? -4.948 -14.496 16.428 1.00 89.44 165 ALA A O 1
ATOM 1329 N N . PHE A 1 166 ? -4.935 -12.335 17.068 1.00 91.75 166 PHE A N 1
ATOM 1330 C CA . PHE A 1 166 ? -4.205 -11.819 15.919 1.00 91.75 166 PHE A CA 1
ATOM 1331 C C . PHE A 1 166 ? -3.376 -10.608 16.332 1.00 91.75 166 PHE A C 1
ATOM 1333 O O . PHE A 1 166 ? -3.678 -9.948 17.327 1.00 91.75 166 PHE A O 1
ATOM 1340 N N . VAL A 1 167 ? -2.322 -10.331 15.571 1.00 91.88 167 VAL A N 1
ATOM 1341 C CA . VAL A 1 167 ? -1.431 -9.202 15.830 1.00 91.88 167 VAL A CA 1
ATOM 1342 C C . VAL A 1 167 ? -2.006 -7.966 15.145 1.00 91.88 167 VAL A C 1
ATOM 1344 O O . VAL A 1 167 ? -2.039 -7.889 13.919 1.00 91.88 167 VAL A O 1
ATOM 1347 N N . TYR A 1 168 ? -2.452 -6.996 15.941 1.00 93.31 168 TYR A N 1
ATOM 1348 C CA . TYR A 1 168 ? -2.931 -5.703 15.456 1.00 93.31 168 TYR A CA 1
ATOM 1349 C C . TYR A 1 168 ? -1.896 -4.614 15.721 1.00 93.31 168 TYR A C 1
ATOM 1351 O O . TYR A 1 168 ? -1.187 -4.639 16.726 1.00 93.31 168 TYR A O 1
ATOM 1359 N N . ARG A 1 169 ? -1.853 -3.616 14.836 1.00 93.88 169 ARG A N 1
ATOM 1360 C CA . ARG A 1 169 ? -1.139 -2.361 15.076 1.00 93.88 169 ARG A CA 1
ATOM 1361 C C . ARG A 1 169 ? -2.150 -1.320 15.544 1.00 93.88 169 ARG A C 1
ATOM 1363 O O . ARG A 1 169 ? -2.954 -0.855 14.742 1.00 93.88 169 ARG A O 1
ATOM 1370 N N . VAL A 1 170 ? -2.109 -0.981 16.827 1.00 91.25 170 VAL A N 1
ATOM 1371 C CA . VAL A 1 170 ? -3.036 -0.029 17.454 1.00 91.25 170 VAL A CA 1
ATOM 1372 C C . VAL A 1 170 ? -2.322 1.302 17.678 1.00 91.25 170 VAL A C 1
ATOM 1374 O O . VAL A 1 170 ? -1.164 1.325 18.093 1.00 91.25 170 VAL A O 1
ATOM 1377 N N . HIS A 1 171 ? -3.000 2.402 17.359 1.00 89.88 171 HIS A N 1
ATOM 1378 C CA . HIS A 1 171 ? -2.577 3.752 17.714 1.00 89.88 171 HIS A CA 1
ATOM 1379 C C . HIS A 1 171 ? -3.600 4.305 18.702 1.00 89.88 171 HIS A C 1
ATOM 1381 O O . HIS A 1 171 ? -4.751 4.524 18.323 1.00 89.88 171 HIS A O 1
ATOM 1387 N N . ASP A 1 172 ? -3.196 4.453 19.961 1.00 87.50 172 ASP A N 1
ATOM 1388 C CA . ASP A 1 172 ? -4.082 4.931 21.019 1.00 87.50 172 ASP A CA 1
ATOM 1389 C C . ASP A 1 172 ? -4.395 6.423 20.884 1.00 87.50 172 ASP A C 1
ATOM 1391 O O . ASP A 1 172 ? -3.743 7.169 20.147 1.00 87.50 172 ASP A O 1
ATOM 1395 N N . LEU A 1 173 ? -5.420 6.852 21.620 1.00 87.19 173 LEU A N 1
ATOM 1396 C CA . LEU A 1 173 ? -5.778 8.260 21.718 1.00 87.19 173 LEU A CA 1
ATOM 1397 C C . LEU A 1 173 ? -4.601 9.076 22.282 1.00 87.19 173 LEU A C 1
ATOM 1399 O O . LEU A 1 173 ? -3.898 8.600 23.180 1.00 87.19 173 LEU A O 1
ATOM 1403 N N . PRO A 1 174 ? -4.392 10.315 21.796 1.00 86.56 174 PRO A N 1
ATOM 1404 C CA . PRO A 1 174 ? -3.421 11.218 22.389 1.00 86.56 174 PRO A CA 1
ATOM 1405 C C . PRO A 1 174 ? -3.691 11.426 23.879 1.00 86.56 174 PRO A C 1
ATOM 1407 O O . PRO A 1 174 ? -4.838 11.501 24.317 1.00 86.56 174 PRO A O 1
ATOM 1410 N N . ASP A 1 175 ? -2.613 11.573 24.640 1.00 89.19 175 ASP A N 1
ATOM 1411 C CA . ASP A 1 175 ? -2.659 11.890 26.063 1.00 89.19 175 ASP A CA 1
ATOM 1412 C C . ASP A 1 175 ? -3.423 13.219 26.297 1.00 89.19 175 ASP A C 1
ATOM 1414 O O . ASP A 1 175 ? -3.009 14.256 25.752 1.00 89.19 175 ASP A O 1
ATOM 1418 N N . PRO A 1 176 ? -4.525 13.214 27.077 1.00 89.50 176 PRO A N 1
ATOM 1419 C CA . PRO A 1 176 ? -5.349 14.401 27.306 1.00 89.50 176 PRO A CA 1
ATOM 1420 C C . PRO A 1 176 ? -4.574 15.587 27.892 1.00 89.50 176 PRO A C 1
ATOM 1422 O O . PRO A 1 176 ? -4.808 16.730 27.490 1.00 89.50 176 PRO A O 1
ATOM 1425 N N . ASP A 1 177 ? -3.609 15.331 28.778 1.00 91.31 177 ASP A N 1
ATOM 1426 C CA . ASP A 1 177 ? -2.829 16.378 29.442 1.00 91.31 177 ASP A CA 1
ATOM 1427 C C . ASP A 1 177 ? -1.847 17.031 28.462 1.00 91.31 177 ASP A C 1
ATOM 1429 O O . ASP A 1 177 ? -1.661 18.257 28.458 1.00 91.31 177 ASP A O 1
ATOM 1433 N N . LYS A 1 178 ? -1.262 16.234 27.555 1.00 91.31 178 LYS A N 1
ATOM 1434 C CA . LYS A 1 178 ? -0.431 16.760 26.457 1.00 91.31 178 LYS A CA 1
ATOM 1435 C C . LYS A 1 178 ? -1.261 17.593 25.486 1.00 91.31 178 LYS A C 1
ATOM 1437 O O . LYS A 1 178 ? -0.798 18.650 25.054 1.00 91.31 178 LYS A O 1
ATOM 1442 N N . MET A 1 179 ? -2.483 17.159 25.175 1.00 90.88 179 MET A N 1
ATOM 1443 C CA . MET A 1 179 ? -3.398 17.908 24.308 1.00 90.88 179 MET A CA 1
ATOM 1444 C C . MET A 1 179 ? -3.811 19.245 24.927 1.00 90.88 179 MET A C 1
ATOM 1446 O O . MET A 1 179 ? -3.775 20.268 24.240 1.00 90.88 179 MET A O 1
ATOM 1450 N N . ALA A 1 180 ? -4.139 19.268 26.220 1.00 90.06 180 ALA A N 1
ATOM 1451 C CA . ALA A 1 180 ? -4.469 20.496 26.942 1.00 90.06 180 ALA A CA 1
ATOM 1452 C C . ALA A 1 180 ? -3.278 21.468 26.987 1.00 90.06 180 ALA A C 1
ATOM 1454 O O . ALA A 1 180 ? -3.425 22.659 26.695 1.00 90.06 180 ALA A O 1
ATOM 1455 N N . SER A 1 181 ? -2.080 20.949 27.275 1.00 92.31 181 SER A N 1
ATOM 1456 C CA . SER A 1 181 ? -0.841 21.735 27.294 1.00 92.31 181 SER A CA 1
ATOM 1457 C C . SER A 1 181 ? -0.536 22.350 25.926 1.00 92.31 181 SER A C 1
ATOM 1459 O O . SER A 1 181 ? -0.214 23.537 25.825 1.00 92.31 181 SER A O 1
ATOM 1461 N N . PHE A 1 182 ? -0.691 21.567 24.854 1.00 92.31 182 PHE A N 1
ATOM 1462 C CA . PHE A 1 182 ? -0.511 22.043 23.486 1.00 92.31 182 PHE A CA 1
ATOM 1463 C C . PHE A 1 182 ? -1.546 23.111 23.108 1.00 92.31 182 PHE A C 1
ATOM 1465 O O . PHE A 1 182 ? -1.176 24.156 22.574 1.00 92.31 182 PHE A O 1
ATOM 1472 N N . ALA A 1 183 ? -2.824 22.904 23.443 1.00 91.81 183 ALA A N 1
ATOM 1473 C CA . ALA A 1 183 ? -3.890 23.870 23.180 1.00 91.81 183 ALA A CA 1
ATOM 1474 C C . ALA A 1 183 ? -3.632 25.223 23.871 1.00 91.81 183 ALA A C 1
ATOM 1476 O O . ALA A 1 183 ? -3.778 26.283 23.250 1.00 91.81 183 ALA A O 1
ATOM 1477 N N . ALA A 1 184 ? -3.185 25.201 25.130 1.00 91.25 184 ALA A N 1
ATOM 1478 C CA . ALA A 1 184 ? -2.819 26.408 25.869 1.00 91.25 184 ALA A CA 1
ATOM 1479 C C . ALA A 1 184 ? -1.617 27.135 25.240 1.00 91.25 184 ALA A C 1
ATOM 1481 O O . ALA A 1 184 ? -1.601 28.367 25.171 1.00 91.25 184 ALA A O 1
ATOM 1482 N N . PHE A 1 185 ? -0.625 26.384 24.750 1.00 93.38 185 PHE A N 1
ATOM 1483 C CA . PHE A 1 185 ? 0.550 26.935 24.079 1.00 93.38 185 PHE A CA 1
ATOM 1484 C C . PHE A 1 185 ? 0.184 27.652 22.774 1.00 93.38 185 PHE A C 1
ATOM 1486 O O . PHE A 1 185 ? 0.516 28.826 22.612 1.00 93.38 185 PHE A O 1
ATOM 1493 N N . ILE A 1 186 ? -0.548 26.993 21.870 1.00 94.81 186 ILE A N 1
ATOM 1494 C CA . ILE A 1 186 ? -0.869 27.561 20.549 1.00 94.81 186 ILE A CA 1
ATOM 1495 C C . ILE A 1 186 ? -1.850 28.740 20.618 1.00 94.81 186 ILE A C 1
ATOM 1497 O O . ILE A 1 186 ? -1.821 29.610 19.748 1.00 94.81 186 ILE A O 1
ATOM 1501 N N . THR A 1 187 ? -2.662 28.821 21.681 1.00 93.81 187 THR A N 1
ATOM 1502 C CA . THR A 1 187 ? -3.576 29.954 21.916 1.00 93.81 187 THR A CA 1
ATOM 1503 C C . THR A 1 187 ? -2.813 31.272 22.028 1.00 93.81 187 THR A C 1
ATOM 1505 O O . THR A 1 187 ? -3.289 32.302 21.553 1.00 93.81 187 THR A O 1
ATOM 1508 N N . ARG A 1 188 ? -1.586 31.249 22.566 1.00 93.25 188 ARG A N 1
ATOM 1509 C CA . ARG A 1 188 ? -0.708 32.432 22.637 1.00 93.25 188 ARG A CA 1
ATOM 1510 C C . ARG A 1 188 ? -0.272 32.937 21.261 1.00 93.25 188 ARG A C 1
ATOM 1512 O O . ARG A 1 188 ? 0.055 34.108 21.124 1.00 93.25 188 ARG A O 1
ATOM 1519 N N . PHE A 1 189 ? -0.301 32.068 20.254 1.00 93.56 189 PHE A N 1
ATOM 1520 C CA . PHE A 1 189 ? -0.004 32.393 18.859 1.00 93.56 189 PHE A CA 1
ATOM 1521 C C . PHE A 1 189 ? -1.271 32.701 18.042 1.00 93.56 189 PHE A C 1
ATOM 1523 O O . PHE A 1 189 ? -1.192 32.835 16.826 1.00 93.56 189 PHE A O 1
ATOM 1530 N N . GLY A 1 190 ? -2.440 32.807 18.687 1.00 92.81 190 GLY A N 1
ATOM 1531 C CA . GLY A 1 190 ? -3.712 33.132 18.035 1.00 92.81 190 GLY A CA 1
ATOM 1532 C C . GLY A 1 190 ? -4.468 31.934 17.448 1.00 92.81 190 GLY A C 1
ATOM 1533 O O . GLY A 1 190 ? -5.527 32.124 16.853 1.00 92.81 190 GLY A O 1
ATOM 1534 N N . TYR A 1 191 ? -3.981 30.704 17.638 1.00 91.94 191 TYR A N 1
ATOM 1535 C CA . TYR A 1 191 ? -4.632 29.493 17.132 1.00 91.94 191 TYR A CA 1
ATOM 1536 C C . TYR A 1 191 ? -5.486 28.817 18.206 1.00 91.94 191 TYR A C 1
ATOM 1538 O O . TYR A 1 191 ? -5.087 28.720 19.362 1.00 91.94 191 TYR A O 1
ATOM 1546 N N . LYS A 1 192 ? -6.654 28.294 17.821 1.00 87.81 192 LYS A N 1
ATOM 1547 C CA . LYS A 1 192 ? -7.523 27.496 18.698 1.00 87.81 192 LYS A CA 1
ATOM 1548 C C . LYS A 1 192 ? -7.671 26.093 18.127 1.00 87.81 192 LYS A C 1
ATOM 1550 O O . LYS A 1 192 ? -7.940 25.942 16.939 1.00 87.81 192 LYS A O 1
ATOM 1555 N N . ILE A 1 193 ? -7.544 25.082 18.980 1.00 85.88 193 ILE A N 1
ATOM 1556 C CA . ILE A 1 193 ? -7.754 23.678 18.621 1.00 85.88 193 ILE A CA 1
ATOM 1557 C C . ILE A 1 193 ? -8.798 23.062 19.545 1.00 85.88 193 ILE A C 1
ATOM 1559 O O . ILE A 1 193 ? -8.854 23.381 20.732 1.00 85.88 193 ILE A O 1
ATOM 1563 N N . LYS A 1 194 ? -9.632 22.177 18.998 1.00 82.25 194 LYS A N 1
ATOM 1564 C CA . LYS A 1 194 ? -10.488 21.308 19.804 1.00 82.25 194 LYS A CA 1
ATOM 1565 C C . LYS A 1 194 ? -9.641 20.130 20.278 1.00 82.25 194 LYS A C 1
ATOM 1567 O O . LYS A 1 194 ? -9.051 19.434 19.459 1.00 82.25 194 LYS A O 1
ATOM 1572 N N . THR A 1 195 ? -9.559 19.932 21.587 1.00 76.44 195 THR A N 1
ATOM 1573 C CA . THR A 1 195 ? -8.787 18.841 22.208 1.00 76.44 195 THR A CA 1
ATOM 1574 C C . THR A 1 195 ? -9.531 17.509 22.198 1.00 76.44 195 THR A C 1
ATOM 1576 O O . THR A 1 195 ? -8.927 16.469 22.434 1.00 76.44 195 THR A O 1
ATOM 1579 N N . GLU A 1 196 ? -10.828 17.537 21.896 1.00 71.56 196 GLU A N 1
ATOM 1580 C CA . GLU A 1 196 ? -11.679 16.362 21.747 1.00 71.56 196 GLU A CA 1
ATOM 1581 C C . GLU A 1 196 ? -11.924 16.095 20.258 1.00 71.56 196 GLU A C 1
ATOM 1583 O O . GLU A 1 196 ? -12.363 16.982 19.518 1.00 71.56 196 GLU A O 1
ATOM 1588 N N . GLY A 1 197 ? -11.631 14.873 19.812 1.00 64.69 197 GLY A N 1
ATOM 1589 C CA . GLY A 1 197 ? -12.006 14.412 18.477 1.00 64.69 197 GLY A CA 1
ATOM 1590 C C . GLY A 1 197 ? -13.495 14.067 18.403 1.00 64.69 197 GLY A C 1
ATOM 1591 O O . GLY A 1 197 ? -14.117 13.718 19.408 1.00 64.69 197 GLY A O 1
ATOM 1592 N N . SER A 1 198 ? -14.078 14.118 17.204 1.00 53.81 198 SER A N 1
ATOM 1593 C CA . SER A 1 198 ? -15.348 13.435 16.945 1.00 53.81 198 SER A CA 1
ATOM 1594 C C . SER A 1 198 ? -15.161 11.948 17.235 1.00 53.81 198 SER A C 1
ATOM 1596 O O . SER A 1 198 ? -14.264 11.325 16.667 1.00 53.81 198 SER A O 1
ATOM 1598 N N . LYS A 1 199 ? -15.985 11.384 18.129 1.00 44.22 199 LYS A N 1
ATOM 1599 C CA . LYS A 1 199 ? -16.072 9.930 18.302 1.00 44.22 199 LYS A CA 1
ATOM 1600 C C . LYS A 1 199 ? -16.345 9.317 16.927 1.00 44.22 199 LYS A C 1
ATOM 1602 O O . LYS A 1 199 ? -17.326 9.699 16.290 1.00 44.22 199 LYS A O 1
ATOM 1607 N N . ALA A 1 200 ? -15.437 8.454 16.480 1.00 35.84 200 ALA A N 1
ATOM 1608 C CA . ALA A 1 200 ? -15.643 7.595 15.321 1.00 35.84 200 ALA A CA 1
ATOM 1609 C C . ALA A 1 200 ? -16.668 6.502 15.647 1.00 35.84 200 ALA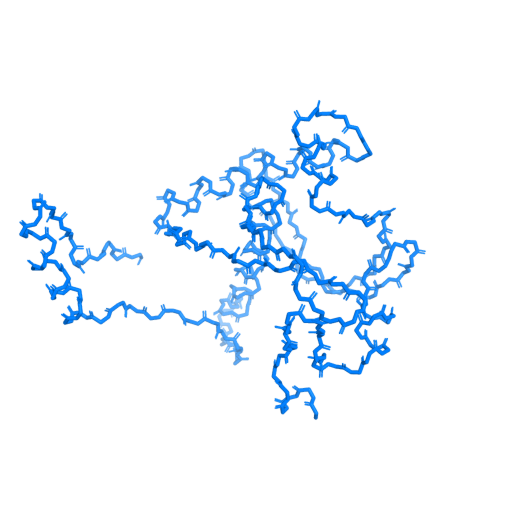 A C 1
ATOM 1611 O O . ALA A 1 200 ? -16.706 6.073 16.827 1.00 35.84 200 ALA A O 1
#

pLDDT: mean 91.27, std 8.59, range [35.84, 98.5]

Secondary structure (DSSP, 8-state):
-HHHH-S-EE-SS-EE-SS-HIIIIIISS--BTSEEEEEEEEEEE-TT--EEEEEEEEEEEEBS----HHHHHHHHHHS-STTHHHHHHHHHHHHHHHHHHHHTT-------EEEEEE-TTS-EEEEEEEP--HHHHHHHHHHHHHHHHHHHHHHS-STTPPPPP------PPPPHHHHHHHHHHHHTTT----SSPPP-

Nearest PDB structures (foldseek):
  2vnu-assembly1_D  TM=9.038E-01  e=2.024E-12  Saccharomyces cerevisiae
  5jea-assembly1_J  TM=9.076E-01  e=6.213E-12  Saccharomyces cerevisiae S288C
  5k36-assembly1_K  TM=9.144E-01  e=9.391E-12  Saccharomyces cerevisiae S288C
  2ix0-assembly1_A  TM=8.526E-01  e=6.590E-12  Escherichia coli
  7tuv-assembly1_A  TM=9.036E-01  e=4.622E-11  Trypanosoma brucei

Organism: NCBI:txid408170

Sequence (200 aa):
EAESRGTSVYLVDRVVPMLPERLCNEICSLRPDEDKLTFSCVFELNGNAEVQKSHIARTVIRSNRRFAYEEAQEVIETGEGDYKEEILALNDLAQKLRKRRFDNGSINFDRHEVKFDIDESGKPIGVYFKVSKEANKLIEEFMLLANRTVAEFIGKPKDGKKPKAFVYRVHDLPDPDKMASFAAFITRFGYKIKTEGSKA

Foldseek 3Di:
DLVVLVAWDDDQQDIRGSDPPCVVPPQQDLDAPDKHWDWDWDFDADLLLDTPDIDTDTDIDHHHDDDDLVRLLCLCVPVDDPPSVVSVSLLSSLVSLVVVCVVVPDDDPDDFDKHFDADPVRDGPDIDTDDQDSSNSSVVSVVVVVVVVVCCCQCVPPDPDHRDDDDDDDDDQPDLVVLVVVQVVCVVVVDHDDSDDDDD

Radius of gyration: 21.28 Å; Cα contacts (8 Å, |Δi|>4): 200; chains: 1; bounding box: 55×52×51 Å

Mean predicted aligned error: 6.28 Å